Protein AF-A0A504UXM8-F1 (afdb_monomer)

Foldseek 3Di:
DVVVVVLVVVLCVLQVVCVVVVQHLCVLCPDCLQVLLLLLLLLLLLLADPVLNVLLVVLLVVLLVCLVVCVVVVLVVLVVPVPSVVVLCLLSLQLLLLSLVLLLDDRVCNSVSSNVRSSSSSSSSNSSSVNSRPPVCDPSNSVSNVSVSVVSSCVRSVVSNVDPDVVSSVVSNVSSVVSNVVSCVSVVVVVVPDDPPPPPDPDPPVVVVVVVVCVVDVDPPDDPDPDD

Radius of gyration: 24.27 Å; Cα contacts (8 Å, |Δi|>4): 236; chains: 1; bounding box: 66×41×76 Å

pLDDT: mean 84.4, std 13.36, range [41.91, 97.94]

Secondary structure (DSSP, 8-state):
-HHHHHHHHHHHHHHHHHHHTT--HHHHHTSHHHHHHHHHHHHHHHTS-HHHHHHHHHHHHHHHHHHHHSHHHHHHHHTTSTTHHHHHTTHHHHHHHHHHHHHHS-TTTHHHHHHHHHHHHHHHHHHHHHHT-TTSS-TTHHHHHHHHHHHHHHHHHHHHHH---HHHHHHHHHHHHHHHHHHHHHHHHHHHT--S---PPPPPPHHHHHHHHHHH-TT-PPPTT---

Organism: NCBI:txid2589807

Nearest PDB structures (foldseek):
  8uco-assembly1_A  TM=4.124E-01  e=5.554E-01  Homo sapiens
  8ttg-assembly1_A  TM=3.999E-01  e=4.801E+00  Staphylococcus aureus
  7ac6-assembly1_A  TM=3.113E-01  e=2.559E+00  Streptococcus thermophilus LMG 18311

Sequence (228 aa):
MLFLALWALAVGFILAPGLRNGSSPFTALATVELLLPLFGIAVLTGQLPGRFAAPGVFVLFIGGLAGLVFRETLYAILAPVPGAAQHLFLAGPIACAVTGVLLVLPLGWRPYMVLPFLPLAGAALAVATRLSDPTLFAPNYLASALALQASALFAIAWPVSRFPHPVLQVGSRIIGSWMLAVALLYGGAYVAGRDKSLTPPPFPPLAGIEQAIEETAPGLGPLPGQGG

Solvent-accessible surface area (backbone atoms only — not comparable to full-atom values): 12225 Å² total; per-residue (Å²): 110,69,66,59,53,53,50,52,50,55,43,48,62,51,36,49,64,27,61,73,69,71,48,50,46,62,70,51,46,69,33,69,54,49,41,51,27,46,51,44,46,12,48,50,48,14,69,38,59,75,90,44,29,60,59,39,54,50,38,21,51,52,18,20,52,46,27,59,73,44,38,65,57,52,48,61,69,35,57,83,42,90,59,40,76,63,59,55,66,41,22,21,34,50,14,15,31,51,36,9,54,53,32,53,44,57,78,91,52,29,67,72,51,38,59,77,45,36,20,56,25,23,14,24,42,40,41,29,57,62,71,50,51,88,59,82,76,48,89,52,38,64,61,28,38,52,44,49,50,53,48,51,28,49,68,46,13,52,60,43,51,72,56,90,43,75,65,57,56,54,50,42,26,54,52,10,50,51,29,35,51,51,19,50,48,55,53,48,51,54,62,71,70,54,75,89,74,77,68,73,75,76,76,77,58,66,70,60,50,54,52,50,52,53,70,74,47,83,74,79,68,82,73,94,78,87,82,131

Mean predicted aligned error: 9.7 Å

Structure (mmCIF, N/CA/C/O backbone):
data_AF-A0A504UXM8-F1
#
_entry.id   AF-A0A504UXM8-F1
#
loop_
_atom_site.group_PDB
_atom_site.id
_atom_site.type_symbol
_atom_site.label_atom_id
_atom_site.label_alt_id
_atom_site.label_comp_id
_atom_site.label_asym_id
_atom_site.label_entity_id
_atom_site.label_seq_id
_atom_site.pdbx_PDB_ins_code
_atom_site.Cartn_x
_atom_site.Cartn_y
_atom_site.Cartn_z
_atom_site.occupancy
_atom_site.B_iso_or_equiv
_atom_site.auth_seq_id
_atom_site.auth_comp_id
_atom_site.auth_asym_id
_atom_site.auth_atom_id
_atom_site.pdbx_PDB_model_num
ATOM 1 N N . MET A 1 1 ? -6.199 -17.226 18.810 1.00 74.88 1 MET A N 1
ATOM 2 C CA . MET A 1 1 ? -4.770 -17.611 18.746 1.00 74.88 1 MET A CA 1
ATOM 3 C C . MET A 1 1 ? -4.476 -18.576 17.600 1.00 74.88 1 MET A C 1
ATOM 5 O O . MET A 1 1 ? -3.554 -18.292 16.854 1.00 74.88 1 MET A O 1
ATOM 9 N N . LEU A 1 2 ? -5.284 -19.625 17.381 1.00 86.69 2 LEU A N 1
ATOM 10 C CA . LEU A 1 2 ? -5.101 -20.580 16.271 1.00 86.69 2 LEU A CA 1
ATOM 11 C C . LEU A 1 2 ? -4.942 -19.918 14.885 1.00 86.69 2 LEU A C 1
ATOM 13 O O . LEU A 1 2 ? -4.000 -20.224 14.168 1.00 86.69 2 LEU A O 1
ATOM 17 N N . PHE A 1 3 ? -5.806 -18.958 14.540 1.00 82.81 3 PHE A N 1
ATOM 18 C CA . PHE A 1 3 ? -5.729 -18.235 13.261 1.00 82.81 3 PHE A CA 1
ATOM 19 C C . PHE A 1 3 ? -4.397 -17.490 13.060 1.00 82.81 3 PHE A C 1
ATOM 21 O O . PHE A 1 3 ? -3.825 -17.544 11.979 1.00 82.81 3 PHE A O 1
ATOM 28 N N . LEU A 1 4 ? -3.874 -16.839 14.107 1.00 82.06 4 LEU A N 1
ATOM 29 C CA . LEU A 1 4 ? -2.595 -16.120 14.044 1.00 82.06 4 LEU A CA 1
ATOM 30 C C . LEU A 1 4 ? -1.423 -17.081 13.833 1.00 82.06 4 LEU A C 1
ATOM 32 O O . LEU A 1 4 ? -0.524 -16.782 13.055 1.00 82.06 4 LEU A O 1
ATOM 36 N N . ALA A 1 5 ? -1.454 -18.237 14.500 1.00 83.56 5 ALA A N 1
ATOM 37 C CA . ALA A 1 5 ? -0.438 -19.270 14.334 1.00 83.56 5 ALA A CA 1
ATOM 38 C C . ALA A 1 5 ? -0.465 -19.863 12.915 1.00 83.56 5 ALA A C 1
ATOM 40 O O . ALA A 1 5 ? 0.583 -19.987 12.288 1.00 83.56 5 ALA A O 1
ATOM 41 N N . LEU A 1 6 ? -1.656 -20.161 12.383 1.00 87.75 6 LEU A N 1
ATOM 42 C CA . LEU A 1 6 ? -1.822 -20.646 11.008 1.00 87.75 6 LEU A CA 1
ATOM 43 C C . LEU A 1 6 ? -1.368 -19.608 9.974 1.00 87.75 6 LEU A C 1
ATOM 45 O O . LEU A 1 6 ? -0.676 -19.962 9.024 1.00 87.75 6 LEU A O 1
ATOM 49 N N . TRP A 1 7 ? -1.701 -18.330 10.181 1.00 86.44 7 TRP A N 1
ATOM 50 C CA . TRP A 1 7 ? -1.237 -17.237 9.327 1.00 86.44 7 TRP A CA 1
ATOM 51 C C . TRP A 1 7 ? 0.289 -17.113 9.342 1.00 86.44 7 TRP A C 1
ATOM 53 O O 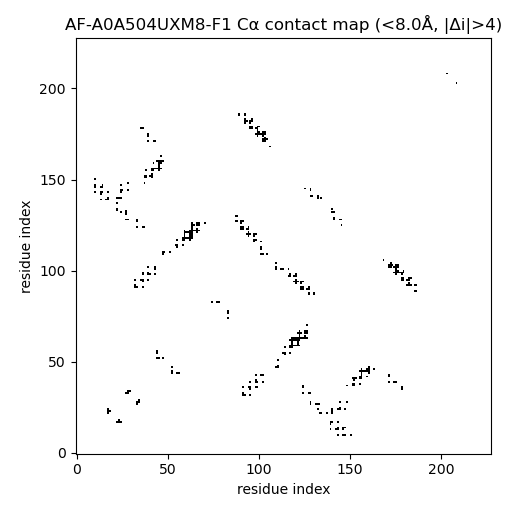. TRP A 1 7 ? 0.918 -17.098 8.287 1.00 86.44 7 TRP A O 1
ATOM 63 N N . ALA A 1 8 ? 0.897 -17.089 10.532 1.00 85.56 8 ALA A N 1
ATOM 64 C CA . ALA A 1 8 ? 2.347 -17.010 10.681 1.00 85.56 8 ALA A CA 1
ATOM 65 C C . ALA A 1 8 ? 3.062 -18.204 10.027 1.00 85.56 8 ALA A C 1
ATOM 67 O O . ALA A 1 8 ? 4.079 -18.014 9.363 1.00 85.56 8 ALA A O 1
ATOM 68 N N . LEU A 1 9 ? 2.509 -19.416 10.155 1.00 89.12 9 LEU A N 1
ATOM 69 C CA . LEU A 1 9 ? 3.030 -20.610 9.487 1.00 89.12 9 LEU A CA 1
ATOM 70 C C . LEU A 1 9 ? 2.934 -20.506 7.962 1.00 89.12 9 LEU A C 1
ATOM 72 O O . LEU A 1 9 ? 3.925 -20.760 7.280 1.00 89.12 9 LEU A O 1
ATOM 76 N N . ALA A 1 10 ? 1.780 -20.103 7.425 1.00 87.69 10 ALA A N 1
ATOM 77 C CA . ALA A 1 10 ? 1.591 -19.942 5.983 1.00 87.69 10 ALA A CA 1
ATOM 78 C C . ALA A 1 10 ? 2.561 -18.901 5.398 1.00 87.69 10 ALA A C 1
ATOM 80 O O . ALA A 1 10 ? 3.222 -19.149 4.392 1.00 87.69 10 ALA A O 1
ATOM 81 N N . VAL A 1 11 ? 2.705 -17.759 6.070 1.00 85.94 11 VAL A N 1
ATOM 82 C CA . VAL A 1 11 ? 3.622 -16.684 5.669 1.00 85.94 11 VAL A CA 1
ATOM 83 C C . VAL A 1 11 ? 5.077 -17.132 5.772 1.00 85.94 11 VAL A C 1
ATOM 85 O O . VAL A 1 11 ? 5.850 -16.908 4.843 1.00 85.94 11 VAL A O 1
ATOM 88 N N . GLY A 1 12 ? 5.448 -17.812 6.860 1.00 84.31 12 GLY A N 1
ATOM 89 C CA . GLY A 1 12 ? 6.784 -18.379 7.035 1.00 84.31 12 GLY A CA 1
ATOM 90 C C . GLY A 1 12 ? 7.133 -19.387 5.939 1.00 84.31 12 GLY A C 1
ATOM 91 O O . GLY A 1 12 ? 8.235 -19.343 5.395 1.00 84.31 12 GLY A O 1
ATOM 92 N N . PHE A 1 13 ? 6.176 -20.235 5.550 1.00 88.31 13 PHE A N 1
ATOM 93 C CA . PHE A 1 13 ? 6.339 -21.182 4.449 1.00 88.31 13 PHE A CA 1
ATOM 94 C C . PHE A 1 13 ? 6.571 -20.474 3.104 1.00 88.31 13 PHE A C 1
ATOM 96 O O . PHE A 1 13 ? 7.459 -20.871 2.354 1.00 88.31 13 PHE A O 1
ATOM 103 N N . ILE A 1 14 ? 5.837 -19.392 2.824 1.00 86.50 14 ILE A N 1
ATOM 104 C CA . ILE A 1 14 ? 5.989 -18.606 1.588 1.00 86.50 14 ILE A CA 1
ATOM 105 C C . ILE A 1 14 ? 7.311 -17.812 1.570 1.00 86.50 14 ILE A C 1
ATOM 107 O O . ILE A 1 14 ? 7.929 -17.664 0.516 1.00 86.50 14 ILE A O 1
ATOM 111 N N . LEU A 1 15 ? 7.770 -17.307 2.719 1.00 84.75 15 LEU A N 1
ATOM 112 C CA . LEU A 1 15 ? 9.014 -16.532 2.833 1.00 84.75 15 LEU A CA 1
ATOM 113 C C . LEU A 1 15 ? 10.276 -17.404 2.808 1.00 84.75 15 LEU A C 1
ATOM 115 O O . LEU A 1 15 ? 11.326 -16.940 2.360 1.00 84.75 15 LEU A O 1
ATOM 119 N N . ALA A 1 16 ? 10.196 -18.654 3.277 1.00 85.06 16 ALA A N 1
ATOM 120 C CA . ALA A 1 16 ? 11.360 -19.523 3.454 1.00 85.06 16 ALA A CA 1
ATOM 121 C C . ALA A 1 16 ? 12.226 -19.700 2.186 1.00 85.06 16 ALA A C 1
ATOM 123 O O . ALA A 1 16 ? 13.449 -19.600 2.308 1.00 85.06 16 ALA A O 1
ATOM 124 N N . PRO A 1 17 ? 11.669 -19.902 0.973 1.00 82.12 17 PRO A N 1
ATOM 125 C CA . PRO A 1 17 ? 12.472 -19.986 -0.247 1.00 82.12 17 PRO A CA 1
ATOM 126 C C . PRO A 1 17 ? 13.215 -18.682 -0.567 1.00 82.12 17 PRO A C 1
ATOM 128 O O . PRO A 1 17 ? 14.383 -18.717 -0.945 1.00 82.12 17 PRO A O 1
ATOM 131 N N . GLY A 1 18 ? 12.559 -17.530 -0.384 1.00 76.06 18 GLY A N 1
ATOM 132 C CA . GLY A 1 18 ? 13.145 -16.218 -0.677 1.00 76.06 18 GLY A CA 1
ATOM 133 C C . GLY A 1 18 ? 14.282 -15.849 0.278 1.00 76.06 18 GLY A C 1
ATOM 134 O O . GLY A 1 18 ? 15.301 -15.313 -0.149 1.00 76.06 18 GLY A O 1
ATOM 135 N N . LEU A 1 19 ? 14.146 -16.212 1.558 1.00 80.44 19 LEU A N 1
ATOM 136 C CA . LEU A 1 19 ? 15.192 -16.014 2.567 1.00 80.44 19 LEU A CA 1
ATOM 137 C C . LEU A 1 19 ? 16.431 -16.882 2.305 1.00 80.44 19 LEU A C 1
ATOM 139 O O . LEU A 1 19 ? 17.549 -16.423 2.514 1.00 80.44 19 LEU A O 1
ATOM 143 N N . ARG A 1 20 ? 16.247 -18.119 1.825 1.00 82.19 20 ARG A N 1
ATOM 144 C CA . ARG A 1 20 ? 17.357 -19.041 1.517 1.00 82.19 20 ARG A CA 1
ATOM 145 C C . ARG A 1 20 ? 18.161 -18.619 0.289 1.00 82.19 20 ARG A C 1
ATOM 147 O O . ARG A 1 20 ? 19.367 -18.825 0.264 1.00 82.19 20 ARG A O 1
ATOM 154 N N . ASN A 1 21 ? 17.502 -18.016 -0.698 1.00 76.25 21 ASN A N 1
ATOM 155 C CA . ASN A 1 21 ? 18.115 -17.652 -1.976 1.00 76.25 21 ASN A CA 1
ATOM 156 C C . ASN A 1 21 ? 18.682 -16.219 -1.997 1.00 76.25 21 ASN A C 1
ATOM 158 O O . ASN A 1 21 ? 19.101 -15.747 -3.050 1.00 76.25 21 ASN A O 1
ATOM 162 N N . GLY A 1 22 ? 18.647 -15.494 -0.871 1.00 71.94 22 GLY A N 1
ATOM 163 C CA . GLY A 1 22 ? 19.086 -14.095 -0.788 1.00 71.94 22 GLY A CA 1
ATOM 164 C C . GLY A 1 22 ? 18.146 -13.084 -1.463 1.00 71.94 22 GLY A C 1
ATOM 165 O O . GLY A 1 22 ? 18.377 -11.881 -1.379 1.00 71.94 22 GLY A O 1
ATOM 166 N N . SER A 1 23 ? 17.048 -13.539 -2.076 1.00 73.62 23 SER A N 1
ATOM 167 C CA . SER A 1 23 ? 16.017 -12.715 -2.717 1.00 73.62 23 SER A CA 1
ATOM 168 C C . SER A 1 23 ? 14.994 -12.213 -1.693 1.00 73.62 23 SER A C 1
ATOM 170 O O . SER A 1 23 ? 13.804 -12.533 -1.758 1.00 73.62 23 SER A O 1
ATOM 172 N N . SER A 1 24 ? 15.474 -11.495 -0.682 1.00 78.31 24 SER A N 1
ATOM 173 C CA . SER A 1 24 ? 14.648 -11.035 0.431 1.00 78.31 24 SER A CA 1
ATOM 174 C C . SER A 1 24 ? 13.721 -9.885 -0.003 1.00 78.31 24 SER A C 1
ATOM 176 O O . SER A 1 24 ? 14.221 -8.816 -0.361 1.00 78.31 24 SER A O 1
ATOM 178 N N . PRO A 1 25 ? 12.380 -10.032 0.075 1.00 80.75 25 PRO A N 1
ATOM 179 C CA . PRO A 1 25 ? 11.451 -8.950 -0.265 1.00 80.75 25 PRO A CA 1
ATOM 180 C C . PRO A 1 25 ? 11.475 -7.800 0.752 1.00 80.75 25 PRO A C 1
ATOM 182 O O . PRO A 1 25 ? 10.924 -6.732 0.493 1.00 80.75 25 PRO A O 1
ATOM 185 N N . PHE A 1 26 ? 12.120 -7.995 1.908 1.00 80.00 26 PHE A N 1
ATOM 186 C CA . PHE A 1 26 ? 12.193 -6.997 2.972 1.00 80.00 26 PHE A CA 1
ATOM 187 C C . PHE A 1 26 ? 12.862 -5.702 2.511 1.00 80.00 26 PHE A C 1
ATOM 189 O O . PHE A 1 26 ? 12.359 -4.628 2.821 1.00 80.00 26 PHE A O 1
ATOM 196 N N . THR A 1 27 ? 13.949 -5.786 1.740 1.00 76.94 27 THR A N 1
ATOM 197 C CA . THR A 1 27 ? 14.683 -4.598 1.279 1.00 76.94 27 THR A CA 1
ATOM 198 C C . THR A 1 27 ? 13.836 -3.746 0.341 1.00 76.94 27 THR A C 1
ATOM 200 O O . THR A 1 27 ? 13.803 -2.527 0.471 1.00 76.94 27 THR A O 1
ATOM 203 N N . ALA A 1 28 ? 13.099 -4.387 -0.567 1.00 80.00 28 ALA A N 1
ATOM 204 C CA . ALA A 1 28 ? 12.217 -3.685 -1.488 1.00 80.00 28 ALA A CA 1
ATOM 205 C C . ALA A 1 28 ? 11.010 -3.070 -0.767 1.00 80.00 28 ALA A C 1
ATOM 207 O O . ALA A 1 28 ? 10.643 -1.928 -1.030 1.00 80.00 28 ALA A O 1
ATOM 208 N N . LEU A 1 29 ? 10.418 -3.788 0.192 1.00 80.25 29 LEU A N 1
ATOM 209 C CA . LEU A 1 29 ? 9.272 -3.296 0.963 1.00 80.25 29 LEU A CA 1
ATOM 210 C C . LEU A 1 29 ? 9.627 -2.218 1.986 1.00 80.25 29 LEU A C 1
ATOM 212 O O . LEU A 1 29 ? 8.765 -1.417 2.337 1.00 80.25 29 LEU A O 1
ATOM 216 N N . ALA A 1 30 ? 10.876 -2.177 2.451 1.00 81.00 30 ALA A N 1
ATOM 217 C CA . ALA A 1 30 ? 11.370 -1.149 3.364 1.00 81.00 30 ALA A CA 1
ATOM 218 C C . ALA A 1 30 ? 11.562 0.222 2.689 1.00 81.00 30 ALA A C 1
ATOM 220 O O . ALA A 1 30 ? 11.963 1.183 3.347 1.00 81.00 30 ALA A O 1
ATOM 221 N N . THR A 1 31 ? 11.261 0.339 1.394 1.00 86.19 31 THR A N 1
ATOM 222 C CA . THR A 1 31 ? 11.209 1.629 0.707 1.00 86.19 31 THR A CA 1
ATOM 223 C C . THR A 1 31 ? 10.021 2.452 1.201 1.00 86.19 31 THR A C 1
ATOM 225 O O . THR A 1 31 ? 8.919 1.941 1.422 1.00 86.19 31 THR A O 1
ATOM 228 N N . VAL A 1 32 ? 10.230 3.762 1.358 1.00 84.12 32 VAL A N 1
ATOM 229 C CA . VAL A 1 32 ? 9.175 4.690 1.807 1.00 84.12 32 VAL A CA 1
ATOM 230 C C . VAL A 1 32 ? 7.963 4.642 0.870 1.00 84.12 32 VAL A C 1
ATOM 232 O O . VAL A 1 32 ? 6.826 4.724 1.325 1.00 84.12 32 VAL A O 1
ATOM 235 N N . GLU A 1 33 ? 8.203 4.438 -0.424 1.00 85.81 33 GLU A N 1
ATOM 236 C CA . GLU A 1 33 ? 7.193 4.382 -1.486 1.00 85.81 33 GLU A CA 1
ATOM 237 C C . GLU A 1 33 ? 6.206 3.216 -1.348 1.00 85.81 33 GLU A C 1
ATOM 239 O O . GLU A 1 33 ? 5.063 3.347 -1.780 1.00 85.81 33 GLU A O 1
ATOM 244 N N . LEU A 1 34 ? 6.616 2.099 -0.736 1.00 90.00 34 LEU A N 1
ATOM 245 C CA . LEU A 1 34 ? 5.762 0.928 -0.509 1.00 90.00 34 LEU A CA 1
ATOM 246 C C . LEU A 1 34 ? 5.263 0.847 0.932 1.00 90.00 34 LEU A C 1
ATOM 248 O O . LEU A 1 34 ? 4.094 0.530 1.164 1.00 90.00 34 LEU A O 1
ATOM 252 N N . LEU A 1 35 ? 6.118 1.174 1.903 1.00 92.94 35 LEU A N 1
ATOM 253 C CA . LEU A 1 35 ? 5.777 1.093 3.320 1.00 92.94 35 LEU A CA 1
ATOM 254 C C . LEU A 1 35 ? 4.685 2.100 3.700 1.00 92.94 35 LEU A C 1
ATOM 256 O O . LEU A 1 35 ? 3.744 1.756 4.416 1.00 92.94 35 LEU A O 1
ATOM 260 N N . LEU A 1 36 ? 4.792 3.339 3.211 1.00 94.69 36 LEU A N 1
ATOM 261 C CA . LEU A 1 36 ? 3.874 4.418 3.561 1.00 94.69 36 LEU A CA 1
ATOM 262 C C . LEU A 1 36 ? 2.428 4.169 3.079 1.00 94.69 36 LEU A C 1
ATOM 264 O O . LEU A 1 36 ? 1.519 4.250 3.914 1.00 94.69 36 LEU A O 1
ATOM 268 N N . PRO A 1 37 ? 2.160 3.825 1.799 1.00 95.56 37 PRO A N 1
ATOM 269 C CA . PRO A 1 37 ? 0.801 3.511 1.366 1.00 95.56 37 PRO A CA 1
ATOM 270 C C . PRO A 1 37 ? 0.268 2.236 2.012 1.00 95.56 37 PRO A C 1
ATOM 272 O O . PRO A 1 37 ? -0.898 2.203 2.400 1.00 95.56 37 PRO A O 1
ATOM 275 N N . LEU A 1 38 ? 1.110 1.218 2.215 1.00 96.38 38 LEU A N 1
ATOM 276 C CA . LEU A 1 38 ? 0.716 -0.008 2.907 1.00 96.38 38 LEU A CA 1
ATOM 277 C C . LEU A 1 38 ? 0.267 0.268 4.348 1.00 96.38 38 LEU A C 1
ATOM 279 O O . LEU A 1 38 ? -0.789 -0.206 4.771 1.00 96.38 38 LEU A O 1
ATOM 283 N N . PHE A 1 39 ? 1.035 1.074 5.084 1.00 97.06 39 PHE A N 1
ATOM 284 C CA . PHE A 1 39 ? 0.681 1.504 6.433 1.00 97.06 39 PHE A CA 1
ATOM 285 C C . PHE A 1 39 ? -0.638 2.285 6.435 1.00 97.06 39 PHE A C 1
ATOM 287 O O . PHE A 1 39 ? -1.532 1.990 7.231 1.00 97.06 39 PHE A O 1
ATOM 294 N N . GLY A 1 40 ? -0.800 3.231 5.505 1.00 97.12 40 GLY A N 1
ATOM 295 C CA . GLY A 1 40 ? -2.031 4.003 5.366 1.00 97.12 40 GLY A CA 1
ATOM 296 C C . GLY A 1 40 ? -3.258 3.132 5.071 1.00 97.12 40 GLY A C 1
ATOM 297 O O . GLY A 1 40 ? -4.296 3.304 5.712 1.00 97.12 40 GLY A O 1
ATOM 298 N N . ILE A 1 41 ? -3.135 2.153 4.167 1.00 97.62 41 ILE A N 1
ATOM 299 C CA . ILE A 1 41 ? -4.197 1.190 3.834 1.00 97.62 41 ILE A CA 1
ATOM 300 C C . ILE A 1 41 ? -4.547 0.345 5.058 1.00 97.62 41 ILE A C 1
ATOM 302 O O . ILE A 1 41 ? -5.727 0.111 5.329 1.00 97.62 41 ILE A O 1
ATOM 306 N N . ALA A 1 42 ? -3.548 -0.094 5.824 1.00 97.25 42 ALA A N 1
ATOM 307 C CA . ALA A 1 42 ? -3.768 -0.893 7.020 1.00 97.25 42 ALA A CA 1
ATOM 308 C C . ALA A 1 42 ? -4.509 -0.105 8.112 1.00 97.25 42 ALA A C 1
ATOM 310 O O . ALA A 1 42 ? -5.493 -0.599 8.667 1.00 97.25 42 ALA A O 1
ATOM 311 N N . VAL A 1 43 ? -4.100 1.143 8.367 1.00 96.94 43 VAL A N 1
ATOM 312 C CA . VAL A 1 43 ? -4.799 2.049 9.294 1.00 96.94 43 VAL A CA 1
ATOM 313 C C . VAL A 1 43 ? -6.224 2.316 8.814 1.00 96.94 43 VAL A C 1
ATOM 315 O O . VAL A 1 43 ? -7.164 2.194 9.599 1.00 96.94 43 VAL A O 1
ATOM 318 N N . LEU A 1 44 ? -6.400 2.630 7.526 1.00 96.88 44 LEU A N 1
ATOM 319 C CA . LEU A 1 44 ? -7.708 2.866 6.919 1.00 96.88 44 LEU A CA 1
ATOM 320 C C . LEU A 1 44 ? -8.629 1.662 7.123 1.00 96.88 44 LEU A C 1
ATOM 322 O O . LEU A 1 44 ? -9.739 1.823 7.622 1.00 96.88 44 LEU A O 1
ATOM 326 N N . THR A 1 45 ? -8.147 0.465 6.788 1.00 96.44 45 THR A N 1
ATOM 327 C CA . THR A 1 45 ? -8.898 -0.792 6.897 1.00 96.44 45 THR A CA 1
ATOM 328 C C . THR A 1 45 ? -9.258 -1.102 8.346 1.00 96.44 45 THR A C 1
ATOM 330 O O . THR A 1 45 ? -10.398 -1.465 8.628 1.00 96.44 45 THR A O 1
ATOM 333 N N . GLY A 1 46 ? -8.321 -0.904 9.278 1.00 95.62 46 GLY A N 1
ATOM 334 C CA . GLY A 1 46 ? -8.564 -1.088 10.708 1.00 95.62 46 GLY A CA 1
ATOM 335 C C . GLY A 1 46 ? -9.612 -0.123 11.272 1.00 95.62 46 GLY A C 1
ATOM 336 O O . GLY A 1 46 ? -10.294 -0.459 12.230 1.00 95.62 46 GLY A O 1
ATOM 337 N N . GLN A 1 47 ? -9.785 1.058 10.672 1.00 95.62 47 GLN A N 1
ATOM 338 C CA . GLN A 1 47 ? -10.771 2.055 11.104 1.00 95.62 47 GLN A CA 1
ATOM 339 C C . GLN A 1 47 ? -12.153 1.894 10.448 1.00 95.62 47 GLN A C 1
ATOM 341 O O . GLN A 1 47 ? -13.071 2.649 10.779 1.00 95.62 47 GLN A O 1
ATOM 346 N N . LEU A 1 48 ? -12.329 0.948 9.519 1.00 95.25 48 LEU A N 1
ATOM 347 C CA . LEU A 1 48 ? -13.620 0.721 8.872 1.00 95.25 48 LEU A CA 1
ATOM 348 C C . LEU A 1 48 ? -14.610 0.012 9.808 1.00 95.25 48 LEU A C 1
ATOM 350 O O . LEU A 1 48 ? -14.226 -0.884 10.561 1.00 95.25 48 LEU A O 1
ATOM 354 N N . PRO A 1 49 ? -15.917 0.326 9.716 1.00 93.31 49 PRO A N 1
ATOM 355 C CA . PRO A 1 49 ? -16.941 -0.485 10.362 1.00 93.31 49 PRO A CA 1
ATOM 356 C C . PRO A 1 49 ? -16.868 -1.931 9.854 1.00 93.31 49 PRO A C 1
ATOM 358 O O . PRO A 1 49 ? -16.669 -2.147 8.659 1.00 93.31 49 PRO A O 1
ATOM 361 N N . GLY A 1 50 ? -17.108 -2.920 10.721 1.00 90.94 50 GLY A N 1
ATOM 362 C CA . GLY A 1 50 ? -16.942 -4.343 10.377 1.00 90.94 50 GLY A CA 1
ATOM 363 C C . GLY A 1 50 ? -17.675 -4.785 9.100 1.00 90.94 50 GLY A C 1
ATOM 364 O O . GLY A 1 50 ? -17.121 -5.544 8.310 1.00 90.94 50 GLY A O 1
ATOM 365 N N . ARG A 1 51 ? -18.865 -4.223 8.832 1.00 93.31 51 ARG A N 1
ATOM 366 C CA . ARG A 1 51 ? -19.642 -4.475 7.600 1.00 93.31 51 ARG A CA 1
ATOM 367 C C . ARG A 1 51 ? -18.949 -4.033 6.302 1.00 93.31 51 ARG A C 1
ATOM 369 O O . ARG A 1 51 ? -19.289 -4.538 5.242 1.00 93.31 51 ARG A O 1
ATOM 376 N N . PHE A 1 52 ? -18.002 -3.098 6.379 1.00 95.00 52 PHE A N 1
ATOM 377 C CA . PHE A 1 52 ? -17.235 -2.579 5.241 1.00 95.00 52 PHE A CA 1
ATOM 378 C C . PHE A 1 52 ? -15.783 -3.060 5.228 1.00 95.00 52 PHE A C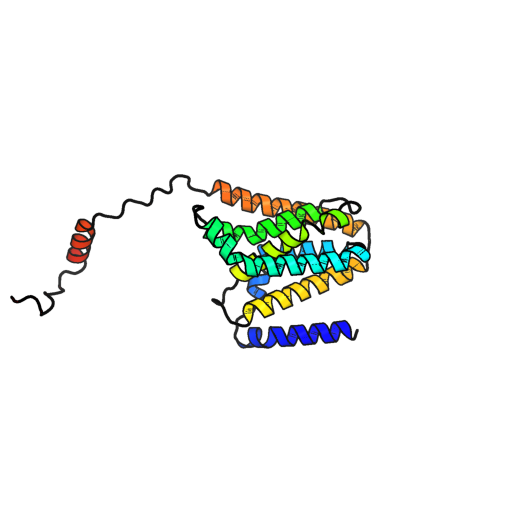 1
ATOM 380 O O . PHE A 1 52 ? -15.149 -3.006 4.180 1.00 95.00 52 PHE A O 1
ATOM 387 N N . ALA A 1 53 ? -15.260 -3.553 6.354 1.00 93.31 53 ALA A N 1
ATOM 388 C CA . ALA A 1 53 ? -13.881 -4.020 6.445 1.00 93.31 53 ALA A CA 1
ATOM 389 C C . ALA A 1 53 ? -13.612 -5.202 5.498 1.00 93.31 53 ALA A C 1
ATOM 391 O O . ALA A 1 53 ? -12.703 -5.130 4.677 1.00 93.31 53 ALA A O 1
ATOM 392 N N . ALA A 1 54 ? -14.433 -6.258 5.555 1.00 94.25 54 ALA A N 1
ATOM 393 C CA . ALA A 1 54 ? -14.252 -7.428 4.692 1.00 94.25 54 ALA A CA 1
ATOM 394 C C . ALA A 1 54 ? -14.448 -7.107 3.193 1.00 94.25 54 ALA A C 1
ATOM 396 O O . ALA A 1 54 ? -13.558 -7.448 2.413 1.00 94.25 54 ALA A O 1
ATOM 397 N N . PRO A 1 55 ? -15.516 -6.393 2.771 1.00 95.94 55 PRO A N 1
ATOM 398 C CA . PRO A 1 55 ? -15.630 -5.921 1.391 1.00 95.94 55 PRO A CA 1
ATOM 399 C C . PRO A 1 55 ? -14.457 -5.038 0.960 1.00 95.94 55 PRO A C 1
ATOM 401 O O . PRO A 1 55 ? -13.953 -5.214 -0.141 1.00 95.94 55 PRO A O 1
ATOM 404 N N . GLY A 1 56 ? -13.987 -4.132 1.825 1.00 95.56 56 GLY A N 1
ATOM 405 C CA . GLY A 1 56 ? -12.838 -3.265 1.560 1.00 95.56 56 GLY A CA 1
ATOM 406 C C . GLY A 1 56 ? -11.567 -4.063 1.265 1.00 95.56 56 GLY A C 1
ATOM 407 O O . GLY A 1 56 ? -10.937 -3.874 0.228 1.00 95.56 56 GLY A O 1
ATOM 408 N N . VAL A 1 57 ? -11.230 -5.016 2.135 1.00 95.50 57 VAL A N 1
ATOM 409 C CA . VAL A 1 57 ? -10.091 -5.922 1.921 1.00 95.50 57 VAL A CA 1
ATOM 410 C C . VAL A 1 57 ? -10.266 -6.723 0.632 1.00 95.50 57 VAL A C 1
ATOM 412 O O . VAL A 1 57 ? -9.329 -6.834 -0.152 1.00 95.50 57 VAL A O 1
ATOM 415 N N . PHE A 1 58 ? -11.465 -7.243 0.371 1.00 96.19 58 PHE A N 1
ATOM 416 C CA . PHE A 1 58 ? -11.736 -7.995 -0.849 1.00 96.19 58 PHE A CA 1
ATOM 417 C C . PHE A 1 58 ? -11.491 -7.153 -2.109 1.00 96.19 58 PHE A C 1
ATOM 419 O O . PHE A 1 58 ? -10.739 -7.573 -2.985 1.00 96.19 58 PHE A O 1
ATOM 426 N N . VAL A 1 59 ? -12.048 -5.939 -2.187 1.00 96.88 59 VAL A N 1
ATOM 427 C CA . VAL A 1 59 ? -11.870 -5.076 -3.365 1.00 96.88 59 VAL A CA 1
ATOM 428 C C . VAL A 1 59 ? -10.433 -4.558 -3.506 1.00 96.88 59 VAL A C 1
ATOM 430 O O . VAL A 1 59 ? -9.971 -4.376 -4.630 1.00 96.88 59 VAL A O 1
ATOM 433 N N . LEU A 1 60 ? -9.694 -4.395 -2.400 1.00 96.75 60 LEU A N 1
ATOM 434 C CA . LEU A 1 60 ? -8.250 -4.129 -2.420 1.00 96.75 60 LEU A CA 1
ATOM 435 C C . LEU A 1 60 ? -7.494 -5.260 -3.128 1.00 96.75 60 LEU A C 1
ATOM 437 O O . LEU A 1 60 ? -6.690 -4.992 -4.020 1.00 96.75 60 LEU A O 1
ATOM 441 N N . PHE A 1 61 ? -7.765 -6.515 -2.753 1.00 95.19 61 PHE A N 1
ATOM 442 C CA . PHE A 1 61 ? -7.139 -7.685 -3.376 1.00 95.19 61 PHE A CA 1
ATOM 443 C C . PHE A 1 61 ? -7.514 -7.815 -4.851 1.00 95.19 61 PHE A C 1
ATOM 445 O O . PHE A 1 61 ? -6.634 -8.052 -5.677 1.00 95.19 61 PHE A O 1
ATOM 452 N N . ILE A 1 62 ? -8.788 -7.612 -5.197 1.00 96.12 62 ILE A N 1
ATOM 453 C CA . ILE A 1 62 ? -9.239 -7.606 -6.595 1.00 96.12 62 ILE A CA 1
ATOM 454 C C . ILE A 1 62 ? -8.521 -6.512 -7.391 1.00 96.12 62 ILE A C 1
ATOM 456 O O . ILE A 1 62 ? -8.035 -6.785 -8.485 1.00 96.12 62 ILE A O 1
ATOM 460 N N . GLY A 1 63 ? -8.386 -5.306 -6.834 1.00 96.06 63 GLY A N 1
ATOM 461 C CA . GLY A 1 63 ? -7.623 -4.220 -7.446 1.00 96.06 63 GLY A CA 1
ATOM 462 C C . GLY A 1 63 ? -6.150 -4.571 -7.648 1.00 96.06 63 GLY A C 1
ATOM 463 O O . GLY A 1 63 ? -5.621 -4.378 -8.737 1.00 96.06 63 GLY A O 1
ATOM 464 N N . GLY A 1 64 ? -5.500 -5.160 -6.641 1.00 95.44 64 GLY A N 1
ATOM 465 C CA . GLY A 1 64 ? -4.115 -5.629 -6.746 1.00 95.44 64 GLY A CA 1
ATOM 466 C C . GLY A 1 64 ? -3.924 -6.692 -7.829 1.00 95.44 64 GLY A C 1
ATOM 467 O O . GLY A 1 64 ? -3.027 -6.569 -8.663 1.00 95.44 64 GLY A O 1
ATOM 468 N N . LEU A 1 65 ? -4.803 -7.699 -7.875 1.00 95.00 65 LEU A N 1
ATOM 469 C CA . LEU A 1 65 ? -4.798 -8.722 -8.925 1.00 95.00 65 LEU A CA 1
ATOM 470 C C . LEU A 1 65 ? -5.021 -8.108 -10.308 1.00 95.00 65 LEU A C 1
ATOM 472 O O . LEU A 1 65 ? -4.265 -8.403 -11.231 1.00 95.00 65 LEU A O 1
ATOM 476 N N . ALA A 1 66 ? -6.007 -7.219 -10.447 1.00 94.69 66 ALA A N 1
ATOM 477 C CA . ALA A 1 66 ? -6.264 -6.509 -11.693 1.00 94.69 66 ALA A CA 1
ATOM 478 C C . ALA A 1 66 ? -5.043 -5.684 -12.130 1.00 94.69 66 ALA A C 1
ATOM 480 O O . ALA A 1 66 ? -4.645 -5.756 -13.289 1.00 94.69 66 ALA A O 1
ATOM 481 N N . GLY A 1 67 ? -4.391 -4.973 -11.207 1.00 92.38 67 GLY A N 1
ATOM 482 C CA . GLY A 1 67 ? -3.164 -4.225 -11.482 1.00 92.38 67 GLY A CA 1
ATOM 483 C C . GLY A 1 67 ? -2.038 -5.109 -12.022 1.00 92.38 67 GLY A C 1
ATOM 484 O O . GLY A 1 67 ? -1.353 -4.713 -12.960 1.00 92.38 67 GLY A O 1
ATOM 485 N N . LEU A 1 68 ? -1.879 -6.327 -11.493 1.00 91.62 68 LEU A N 1
ATOM 486 C CA . LEU A 1 68 ? -0.885 -7.286 -11.987 1.00 91.62 68 LEU A CA 1
ATOM 487 C C . LEU A 1 68 ? -1.251 -7.871 -13.356 1.00 91.62 68 LEU A C 1
ATOM 489 O O . LEU A 1 68 ? -0.372 -7.986 -14.209 1.00 91.62 68 LEU A O 1
ATOM 493 N N . VAL A 1 69 ? -2.521 -8.232 -13.565 1.00 93.44 69 VAL A N 1
ATOM 494 C CA . VAL A 1 69 ? -3.016 -8.837 -14.815 1.00 93.44 69 VAL A CA 1
ATOM 495 C C . VAL A 1 69 ? -2.980 -7.834 -15.967 1.00 93.44 69 VAL A C 1
ATOM 497 O O . VAL A 1 69 ? -2.489 -8.148 -17.048 1.00 93.44 69 VAL A O 1
ATOM 500 N N . PHE A 1 70 ? -3.456 -6.611 -15.738 1.00 90.75 70 PHE A N 1
ATOM 501 C CA . PHE A 1 70 ? -3.561 -5.581 -16.771 1.00 90.75 70 PHE A CA 1
ATOM 502 C C . PHE A 1 70 ? -2.308 -4.707 -16.893 1.00 90.75 70 PHE A C 1
ATOM 504 O O . PHE A 1 70 ? -2.319 -3.758 -17.680 1.00 90.75 70 PHE A O 1
ATOM 511 N N . ARG A 1 71 ? -1.210 -5.008 -16.177 1.00 87.31 71 ARG A N 1
ATOM 512 C CA . ARG A 1 71 ? -0.006 -4.160 -16.222 1.00 87.31 71 ARG A CA 1
ATOM 513 C C . ARG A 1 71 ? 0.540 -4.006 -17.634 1.00 87.31 71 ARG A C 1
ATOM 515 O O . ARG A 1 71 ? 0.894 -2.903 -18.008 1.00 87.31 71 ARG A O 1
ATOM 522 N N . GLU A 1 72 ? 0.559 -5.078 -18.428 1.00 85.62 72 GLU A N 1
ATOM 523 C CA . GLU A 1 72 ? 1.118 -5.026 -19.785 1.00 85.62 72 GLU A CA 1
ATOM 524 C C . GLU A 1 72 ? 0.256 -4.142 -20.691 1.00 85.62 72 GLU A C 1
ATOM 526 O O . GLU A 1 72 ? 0.767 -3.412 -21.534 1.00 85.62 72 GLU A O 1
ATOM 531 N N . THR A 1 73 ? -1.061 -4.132 -20.458 1.00 85.94 73 THR A N 1
ATOM 532 C CA . THR A 1 73 ? -1.980 -3.221 -21.153 1.00 85.94 73 THR A CA 1
ATOM 533 C C . THR A 1 73 ? -1.717 -1.775 -20.734 1.00 85.94 73 THR A C 1
ATOM 535 O O . THR A 1 73 ? -1.636 -0.894 -21.586 1.00 85.94 73 THR A O 1
ATOM 538 N N . LEU A 1 74 ? -1.523 -1.522 -19.435 1.00 77.81 74 LEU A N 1
ATOM 539 C CA . LEU A 1 74 ? -1.149 -0.198 -18.930 1.00 77.81 74 LEU A CA 1
ATOM 540 C C . LEU A 1 74 ? 0.198 0.261 -19.497 1.00 77.81 74 LEU A C 1
ATOM 542 O O . LEU A 1 74 ? 0.326 1.414 -19.898 1.00 77.81 74 LEU A O 1
ATOM 546 N N . TYR A 1 75 ? 1.182 -0.634 -19.583 1.00 80.88 75 TYR A N 1
ATOM 547 C CA . TYR A 1 75 ? 2.492 -0.346 -20.161 1.00 80.88 75 TYR A CA 1
ATOM 548 C C . TYR A 1 75 ? 2.382 -0.036 -21.650 1.00 80.88 75 TYR A C 1
ATOM 550 O O . TYR A 1 75 ? 2.977 0.935 -22.099 1.00 80.88 75 TYR A O 1
ATOM 558 N N . ALA A 1 76 ? 1.569 -0.784 -22.398 1.00 83.50 76 ALA A N 1
ATOM 559 C CA . ALA A 1 76 ? 1.318 -0.514 -23.809 1.00 83.50 76 ALA A CA 1
ATOM 560 C C . ALA A 1 76 ? 0.629 0.843 -24.031 1.00 83.50 76 ALA A C 1
ATOM 562 O O . ALA A 1 76 ? 1.013 1.583 -24.933 1.00 83.50 76 ALA A O 1
ATOM 563 N N . ILE A 1 77 ? -0.340 1.206 -23.184 1.00 81.12 77 ILE A N 1
ATOM 564 C CA . ILE A 1 77 ? -1.012 2.515 -23.238 1.00 81.12 77 ILE A CA 1
ATOM 565 C C . ILE A 1 77 ? -0.042 3.651 -22.884 1.00 81.12 77 ILE A C 1
ATOM 567 O O . ILE A 1 77 ? -0.131 4.737 -23.453 1.00 81.12 77 ILE A O 1
ATOM 571 N N . LEU A 1 78 ? 0.887 3.412 -21.955 1.00 73.44 78 LEU A N 1
ATOM 572 C CA . LEU A 1 78 ? 1.879 4.395 -21.518 1.00 73.44 78 LEU A CA 1
ATOM 573 C C . LEU A 1 78 ? 3.121 4.452 -22.416 1.00 73.44 78 LEU A C 1
ATOM 575 O O . LEU A 1 78 ? 3.847 5.439 -22.352 1.00 73.44 78 LEU A O 1
ATOM 579 N N . ALA A 1 79 ? 3.365 3.452 -23.264 1.00 77.25 79 ALA A N 1
ATOM 580 C CA . ALA A 1 79 ? 4.536 3.376 -24.140 1.00 77.25 79 ALA A CA 1
ATOM 581 C C . ALA A 1 79 ? 4.733 4.601 -25.059 1.00 77.25 79 ALA A C 1
ATOM 583 O O . ALA A 1 79 ? 5.879 5.024 -25.220 1.00 77.25 79 ALA A O 1
ATOM 584 N N . PRO A 1 80 ? 3.678 5.231 -25.621 1.00 75.12 80 PRO A N 1
ATOM 585 C CA . PRO A 1 80 ? 3.821 6.448 -26.421 1.00 75.12 80 PRO A CA 1
ATOM 586 C C . PRO A 1 80 ? 4.194 7.682 -25.591 1.00 75.12 80 PRO A C 1
ATOM 588 O O . PRO A 1 80 ? 4.552 8.715 -26.154 1.00 75.12 80 PRO A O 1
ATOM 591 N N . VAL A 1 81 ? 4.073 7.616 -24.261 1.00 68.25 81 VAL A N 1
ATOM 592 C CA . VAL A 1 81 ? 4.370 8.738 -23.374 1.00 68.25 81 VAL A CA 1
ATOM 593 C C . VAL A 1 81 ? 5.886 8.798 -23.153 1.00 68.25 81 VAL A C 1
ATOM 595 O O . VAL A 1 81 ? 6.453 7.878 -22.559 1.00 68.25 81 VAL A O 1
ATOM 598 N N . PRO A 1 82 ? 6.567 9.893 -23.551 1.00 59.97 82 PRO A N 1
ATOM 599 C CA . PRO A 1 82 ? 7.997 10.045 -23.311 1.00 59.97 82 PRO A CA 1
ATOM 600 C C . PRO A 1 82 ? 8.302 9.894 -21.819 1.00 59.97 82 PRO A C 1
ATOM 602 O O . PRO A 1 82 ? 7.645 10.531 -20.979 1.00 59.97 82 PRO A O 1
ATOM 605 N N . GLY A 1 83 ? 9.266 9.028 -21.501 1.00 63.91 83 GLY A N 1
ATOM 606 C CA . GLY A 1 83 ? 9.607 8.665 -20.127 1.00 63.91 83 GLY A CA 1
ATOM 607 C C . GLY A 1 83 ? 8.701 7.597 -19.502 1.00 63.91 83 GLY A C 1
ATOM 608 O O . GLY A 1 83 ? 8.635 7.540 -18.282 1.00 63.91 83 GLY A O 1
ATOM 609 N N . ALA A 1 84 ? 7.996 6.761 -20.283 1.00 59.31 84 ALA A N 1
ATOM 610 C CA . ALA A 1 84 ? 7.103 5.681 -19.812 1.00 59.31 84 ALA A CA 1
ATOM 611 C C . ALA A 1 84 ? 7.647 4.909 -18.593 1.00 59.31 84 ALA A C 1
ATOM 613 O O . ALA A 1 84 ? 6.954 4.771 -17.588 1.00 59.31 84 ALA A O 1
ATOM 614 N N . ALA A 1 85 ? 8.916 4.491 -18.642 1.00 61.81 85 ALA A N 1
ATOM 615 C CA . ALA A 1 85 ? 9.580 3.798 -17.538 1.00 61.81 85 ALA A CA 1
ATOM 616 C C . ALA A 1 85 ? 9.721 4.661 -16.267 1.00 61.81 85 ALA A C 1
ATOM 618 O O . ALA A 1 85 ? 9.593 4.147 -15.161 1.00 61.81 85 ALA A O 1
ATOM 619 N N . GLN A 1 86 ? 9.927 5.973 -16.404 1.00 65.19 86 GLN A N 1
ATOM 620 C CA . GLN A 1 86 ? 9.963 6.903 -15.273 1.00 65.19 86 GLN A CA 1
ATOM 621 C C . GLN A 1 86 ? 8.564 7.123 -14.670 1.00 65.19 86 GLN A C 1
ATOM 623 O O . GLN A 1 86 ? 8.434 7.234 -13.454 1.00 65.19 86 GLN A O 1
ATOM 628 N N . HIS A 1 87 ? 7.500 7.097 -15.486 1.00 64.56 87 HIS A N 1
ATOM 629 C CA . HIS A 1 87 ? 6.115 7.168 -14.988 1.00 64.56 87 HIS A CA 1
ATOM 630 C C . HIS A 1 87 ? 5.731 5.954 -14.136 1.00 64.56 87 HIS A C 1
ATOM 632 O O . HIS A 1 87 ? 4.847 6.053 -13.292 1.00 64.56 87 HIS A O 1
ATOM 638 N N . LEU A 1 88 ? 6.398 4.812 -14.310 1.00 69.25 88 LEU A N 1
ATOM 639 C CA . LEU A 1 88 ? 6.144 3.618 -13.504 1.00 69.25 88 LEU A CA 1
ATOM 640 C C . LEU A 1 88 ? 6.609 3.770 -12.046 1.00 69.25 88 LEU A C 1
ATOM 642 O O . LEU A 1 88 ? 5.998 3.178 -11.156 1.00 69.25 88 LEU A O 1
ATOM 646 N N . PHE A 1 89 ? 7.571 4.658 -11.772 1.00 75.06 89 PHE A N 1
ATOM 647 C CA . PHE A 1 89 ? 7.939 5.043 -10.403 1.00 75.06 89 PHE A CA 1
ATOM 648 C C . PHE A 1 89 ? 6.840 5.847 -9.687 1.00 75.06 89 PHE A C 1
ATOM 650 O O . PHE A 1 89 ? 6.836 5.917 -8.462 1.00 75.06 89 PHE A O 1
ATOM 657 N N . LEU A 1 90 ? 5.850 6.397 -10.407 1.00 85.81 90 LEU A N 1
ATOM 658 C CA . LEU A 1 90 ? 4.705 7.073 -9.783 1.00 85.81 90 LEU A CA 1
ATOM 659 C C . LEU A 1 90 ? 3.699 6.098 -9.162 1.00 85.81 90 LEU A C 1
ATOM 661 O O . LEU A 1 90 ? 2.810 6.549 -8.446 1.00 85.81 90 LEU A O 1
ATOM 665 N N . ALA A 1 91 ? 3.821 4.783 -9.372 1.00 90.69 91 ALA A N 1
ATOM 666 C CA . ALA A 1 91 ? 2.889 3.809 -8.803 1.00 90.69 91 ALA A CA 1
ATOM 667 C C . ALA A 1 91 ? 2.819 3.889 -7.261 1.00 90.69 91 ALA A C 1
ATOM 669 O O . ALA A 1 91 ? 1.723 3.921 -6.698 1.00 90.69 91 ALA A O 1
ATOM 670 N N . GLY A 1 92 ? 3.965 4.019 -6.579 1.00 91.06 92 GLY A N 1
ATOM 671 C CA . GLY A 1 92 ? 4.025 4.248 -5.127 1.00 91.06 92 GLY A CA 1
ATOM 672 C C . GLY A 1 92 ? 3.344 5.563 -4.706 1.00 91.06 92 GLY A C 1
ATOM 673 O O . GLY A 1 92 ? 2.388 5.534 -3.926 1.00 91.06 92 GLY A O 1
ATOM 674 N N . PRO A 1 93 ? 3.746 6.722 -5.264 1.00 92.94 93 PRO A N 1
ATOM 675 C CA . PRO A 1 93 ? 3.071 8.006 -5.064 1.00 92.94 93 PRO A CA 1
ATOM 676 C C . PRO A 1 93 ? 1.561 8.001 -5.353 1.00 92.94 93 PRO A C 1
ATOM 678 O O . PRO A 1 93 ? 0.804 8.605 -4.598 1.00 92.94 93 PRO A O 1
ATOM 681 N N . ILE A 1 94 ? 1.088 7.296 -6.385 1.00 94.06 94 ILE A N 1
ATOM 682 C CA . ILE A 1 94 ? -0.346 7.154 -6.689 1.00 94.06 94 ILE A CA 1
ATOM 683 C C . ILE A 1 94 ? -1.050 6.375 -5.575 1.00 94.06 94 ILE A C 1
ATOM 685 O O . ILE A 1 94 ? -2.092 6.818 -5.087 1.00 94.06 94 ILE A O 1
ATOM 689 N N . ALA A 1 95 ? -0.474 5.259 -5.116 1.00 95.56 95 ALA A N 1
ATOM 690 C CA . ALA A 1 95 ? -1.011 4.517 -3.977 1.00 95.56 95 ALA A CA 1
ATOM 691 C C . ALA A 1 95 ? -1.069 5.398 -2.713 1.00 95.56 95 ALA A C 1
ATOM 693 O O . ALA A 1 95 ? -2.074 5.381 -1.993 1.00 95.56 95 ALA A O 1
ATOM 694 N N . CYS A 1 96 ? -0.041 6.224 -2.481 1.00 96.00 96 CYS A N 1
ATOM 695 C CA . CYS A 1 96 ? -0.016 7.226 -1.413 1.00 96.00 96 CYS A CA 1
ATOM 696 C C . CYS A 1 96 ? -1.115 8.276 -1.569 1.00 96.00 96 CYS A C 1
ATOM 698 O O . CYS A 1 96 ? -1.810 8.557 -0.597 1.00 96.00 96 CYS A O 1
ATOM 700 N N . ALA A 1 97 ? -1.304 8.833 -2.767 1.00 97.00 97 ALA A N 1
ATOM 701 C CA . ALA A 1 97 ? -2.316 9.848 -3.028 1.00 97.00 97 ALA A CA 1
ATOM 702 C C . ALA A 1 97 ? -3.719 9.310 -2.738 1.00 97.00 97 ALA A C 1
ATOM 704 O O . ALA A 1 97 ? -4.456 9.893 -1.945 1.00 97.00 97 ALA A O 1
ATOM 705 N N . VAL A 1 98 ? -4.068 8.163 -3.326 1.00 97.38 98 VAL A N 1
ATOM 706 C CA . VAL A 1 98 ? -5.393 7.548 -3.173 1.00 97.38 98 VAL A CA 1
ATOM 707 C C . VAL A 1 98 ? -5.667 7.208 -1.710 1.00 97.38 98 VAL A C 1
ATOM 709 O O . VAL A 1 98 ? -6.715 7.560 -1.166 1.00 97.38 98 VAL A O 1
ATOM 712 N N . THR A 1 99 ? -4.701 6.582 -1.040 1.00 97.50 99 THR A N 1
ATOM 713 C CA . THR A 1 99 ? -4.827 6.229 0.379 1.00 97.50 99 THR A CA 1
ATOM 714 C C . THR A 1 99 ? -4.890 7.474 1.266 1.00 97.50 99 THR A C 1
ATOM 716 O O . THR A 1 99 ? -5.697 7.533 2.192 1.00 97.50 99 THR A O 1
ATOM 719 N N . GLY A 1 100 ? -4.090 8.497 0.961 1.00 97.44 100 GLY A N 1
ATOM 720 C CA . GLY A 1 100 ? -4.074 9.778 1.660 1.00 97.44 100 GLY A CA 1
ATOM 721 C C . GLY A 1 100 ? -5.410 10.510 1.562 1.00 97.44 100 GLY A C 1
ATOM 722 O O . GLY A 1 100 ? -5.942 10.931 2.589 1.00 97.44 100 GLY A O 1
ATOM 723 N N . VAL A 1 101 ? -6.016 10.572 0.366 1.00 97.94 101 VAL A N 1
ATOM 724 C CA . VAL A 1 101 ? -7.377 11.108 0.171 1.00 97.94 101 VAL A CA 1
ATOM 725 C C . VAL A 1 101 ? -8.365 10.366 1.071 1.00 97.94 101 VAL A C 1
ATOM 727 O O . VAL A 1 101 ? -9.109 10.996 1.825 1.00 97.94 101 VAL A O 1
ATOM 730 N N . LEU A 1 102 ? -8.342 9.029 1.050 1.00 97.69 102 LEU A N 1
ATOM 731 C CA . LEU A 1 102 ? -9.247 8.209 1.859 1.00 97.69 102 LEU A CA 1
ATOM 732 C C . LEU A 1 102 ? -9.058 8.417 3.369 1.00 97.69 102 LEU A C 1
ATOM 734 O O . LEU A 1 102 ? -10.034 8.406 4.120 1.00 97.69 102 LEU A O 1
ATOM 738 N N . LEU A 1 103 ? -7.825 8.639 3.823 1.00 97.38 103 LEU A N 1
ATOM 739 C CA . LEU A 1 103 ? -7.514 8.907 5.225 1.00 97.38 103 LEU A CA 1
ATOM 740 C C . LEU A 1 103 ? -7.874 10.330 5.666 1.00 97.38 103 LEU A C 1
ATOM 742 O O . LEU A 1 103 ? -8.267 10.524 6.816 1.00 97.38 103 LEU A O 1
ATOM 746 N N . VAL A 1 104 ? -7.793 11.333 4.794 1.00 97.50 104 VAL A N 1
ATOM 747 C CA . VAL A 1 104 ? -8.192 12.709 5.143 1.00 97.50 104 VAL A CA 1
ATOM 748 C C . VAL A 1 104 ? -9.713 12.833 5.288 1.00 97.50 104 VAL A C 1
ATOM 750 O O . VAL A 1 104 ? -10.190 13.635 6.096 1.00 97.50 104 VAL A O 1
ATOM 753 N N . LEU A 1 105 ? -10.484 11.998 4.582 1.00 96.31 105 LEU A N 1
ATOM 754 C CA . LEU A 1 105 ? -11.943 12.011 4.657 1.00 96.31 105 LEU A CA 1
ATOM 755 C C . LEU A 1 105 ? -12.474 11.808 6.091 1.00 96.31 105 LEU A C 1
ATOM 757 O O . LEU A 1 105 ? -11.906 11.048 6.890 1.00 96.31 105 LEU A O 1
ATOM 761 N N . PRO A 1 106 ? -13.616 12.432 6.430 1.00 93.62 106 PRO A N 1
ATOM 762 C CA . PRO A 1 106 ? -14.308 12.168 7.683 1.00 93.62 106 PRO A CA 1
ATOM 763 C C . PRO A 1 106 ? -14.828 10.726 7.738 1.00 93.62 106 PRO A C 1
ATOM 765 O O . PRO A 1 106 ? -15.251 10.161 6.731 1.00 93.62 106 PRO A O 1
ATOM 768 N N . LEU A 1 107 ? -14.848 10.132 8.937 1.00 89.12 107 LEU A N 1
ATOM 769 C CA . LEU A 1 107 ? -15.167 8.710 9.147 1.00 89.12 107 LEU A CA 1
ATOM 770 C C . LEU A 1 107 ? -16.521 8.277 8.586 1.00 89.12 107 LEU A C 1
ATOM 772 O O . LEU A 1 107 ? -16.637 7.152 8.113 1.00 89.12 107 LEU A O 1
ATOM 776 N N . GLY A 1 108 ? -17.519 9.163 8.599 1.00 92.19 108 GLY A N 1
ATOM 777 C CA . GLY A 1 108 ? -18.831 8.876 8.017 1.00 92.19 108 GLY A CA 1
ATOM 778 C C . GLY A 1 108 ? -18.784 8.637 6.504 1.00 92.19 108 GLY A C 1
ATOM 779 O O . GLY A 1 108 ? -19.574 7.853 5.995 1.00 92.19 108 GLY A O 1
ATOM 780 N N . TRP A 1 109 ? -17.835 9.258 5.797 1.00 95.44 109 TRP A N 1
ATOM 781 C CA . TRP A 1 109 ? -17.701 9.176 4.338 1.00 95.44 109 TRP A CA 1
ATOM 782 C C . TRP A 1 109 ? -16.750 8.076 3.875 1.00 95.44 109 TRP A C 1
ATOM 784 O O . TRP A 1 109 ? -16.946 7.502 2.803 1.00 95.44 109 TRP A O 1
ATOM 794 N N . ARG A 1 110 ? -15.744 7.745 4.692 1.00 94.75 110 ARG A N 1
ATOM 795 C CA . ARG A 1 110 ? -14.749 6.711 4.380 1.00 94.75 110 ARG A CA 1
ATOM 796 C C . ARG A 1 110 ? -15.350 5.397 3.869 1.00 94.75 110 ARG A C 1
ATOM 798 O O . ARG A 1 110 ? -14.942 4.993 2.789 1.00 94.75 110 ARG A O 1
ATOM 805 N N . PRO A 1 111 ? -16.313 4.733 4.540 1.00 94.06 111 PRO A N 1
ATOM 806 C CA . PRO A 1 111 ? -16.791 3.426 4.083 1.00 94.06 111 PRO A CA 1
ATOM 807 C C . PRO A 1 111 ? -17.399 3.443 2.675 1.00 94.06 111 PRO A C 1
ATOM 809 O O . PRO A 1 111 ? -17.274 2.459 1.953 1.00 94.06 111 PRO A O 1
ATOM 812 N N . TYR A 1 112 ? -18.006 4.559 2.266 1.00 95.56 112 TYR A N 1
ATOM 813 C CA . TYR A 1 112 ? -18.593 4.708 0.933 1.00 95.56 112 TYR A CA 1
ATOM 814 C C . TYR A 1 112 ? -17.539 4.981 -0.140 1.00 95.56 112 TYR A C 1
ATOM 816 O O . TYR A 1 112 ? -17.679 4.526 -1.270 1.00 95.56 112 TYR A O 1
ATOM 824 N N . MET A 1 113 ? -16.469 5.691 0.220 1.00 96.81 113 MET A N 1
ATOM 825 C CA . MET A 1 113 ? -15.376 6.022 -0.697 1.00 96.81 113 MET A CA 1
ATOM 826 C C . MET A 1 113 ? -14.327 4.909 -0.785 1.00 96.81 113 MET A C 1
ATOM 828 O O . MET A 1 113 ? -13.672 4.759 -1.809 1.00 96.81 113 MET A O 1
ATOM 832 N N . VAL A 1 114 ? -14.183 4.071 0.242 1.00 95.06 114 VAL A N 1
ATOM 833 C CA . VAL A 1 114 ? -13.243 2.945 0.198 1.00 95.06 114 VAL A CA 1
ATOM 834 C C . VAL A 1 114 ? -13.564 1.999 -0.958 1.00 95.06 114 VAL A C 1
ATOM 836 O O . VAL A 1 114 ? -12.652 1.599 -1.670 1.00 95.06 114 VAL A O 1
ATOM 839 N N . LEU A 1 115 ? -14.834 1.667 -1.190 1.00 94.38 115 LEU A N 1
ATOM 840 C CA . LEU A 1 115 ? -15.201 0.680 -2.207 1.00 94.38 115 LEU A CA 1
ATOM 841 C C . LEU A 1 115 ? -14.734 1.040 -3.635 1.00 94.38 115 LEU A C 1
ATOM 843 O O . LEU A 1 115 ? -14.125 0.182 -4.272 1.00 94.38 115 LEU A O 1
ATOM 847 N N . PRO A 1 116 ? -14.956 2.270 -4.143 1.00 95.44 116 PRO A N 1
ATOM 848 C CA . PRO A 1 116 ? -14.483 2.652 -5.474 1.00 95.44 116 PRO A CA 1
ATOM 849 C C . PRO A 1 116 ? -12.978 2.953 -5.547 1.00 95.44 116 PRO A C 1
ATOM 851 O O . PRO A 1 116 ? -12.366 2.707 -6.584 1.00 95.44 116 PRO A O 1
ATOM 854 N N . PHE A 1 117 ? -12.359 3.478 -4.484 1.00 96.75 117 PHE A N 1
ATOM 855 C CA . PHE A 1 117 ? -10.975 3.972 -4.551 1.00 96.75 117 PHE A CA 1
ATOM 856 C C . PHE A 1 117 ? -9.922 2.964 -4.077 1.00 96.75 117 PHE A C 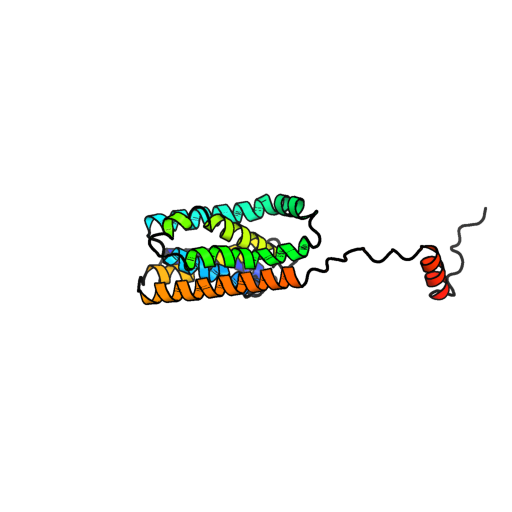1
ATOM 858 O O . PHE A 1 117 ? -8.792 2.976 -4.563 1.00 96.75 117 PHE A O 1
ATOM 865 N N . LEU A 1 118 ? -10.257 2.070 -3.148 1.00 96.00 118 LEU A N 1
ATOM 866 C CA . LEU A 1 118 ? -9.302 1.095 -2.623 1.00 96.00 118 LEU A CA 1
ATOM 867 C C . LEU A 1 118 ? -8.791 0.092 -3.681 1.00 96.00 118 LEU A C 1
ATOM 869 O O . LEU A 1 118 ? -7.612 -0.258 -3.605 1.00 96.00 118 LEU A O 1
ATOM 873 N N . PRO A 1 119 ? -9.570 -0.304 -4.713 1.00 97.00 119 PRO A N 1
ATOM 874 C CA . PRO A 1 119 ? -9.035 -1.064 -5.841 1.00 97.00 119 PRO A CA 1
ATOM 875 C C . PRO A 1 119 ? -7.892 -0.351 -6.563 1.00 97.00 119 PRO A C 1
ATOM 877 O O . PRO A 1 119 ? -6.910 -0.990 -6.929 1.00 97.00 119 PRO A O 1
ATOM 880 N N . LEU A 1 120 ? -7.985 0.973 -6.733 1.00 95.81 120 LEU A N 1
ATOM 881 C CA . LEU A 1 120 ? -6.945 1.765 -7.388 1.00 95.81 120 LEU A CA 1
ATOM 882 C C . LEU A 1 120 ? -5.662 1.794 -6.549 1.00 95.81 120 LEU A C 1
ATOM 884 O O . LEU A 1 120 ? -4.574 1.611 -7.090 1.00 95.81 120 LEU A O 1
ATOM 888 N N . ALA A 1 121 ? -5.788 1.956 -5.227 1.00 96.31 121 ALA A N 1
ATOM 889 C CA . ALA A 1 121 ? -4.649 1.863 -4.315 1.00 96.31 121 ALA A CA 1
ATOM 890 C C . ALA A 1 121 ? -4.006 0.465 -4.348 1.00 96.31 121 ALA A C 1
ATOM 892 O O . ALA A 1 121 ? -2.784 0.359 -4.415 1.00 96.31 121 ALA A O 1
ATOM 893 N N . GLY A 1 122 ? -4.820 -0.597 -4.362 1.00 96.25 122 GLY A N 1
ATOM 894 C CA . GLY A 1 122 ? -4.348 -1.979 -4.482 1.00 96.25 122 GLY A CA 1
ATOM 895 C C . GLY A 1 122 ? -3.620 -2.242 -5.798 1.00 96.25 122 GLY A C 1
ATOM 896 O O . GLY A 1 122 ? -2.527 -2.805 -5.787 1.00 96.25 122 GLY A O 1
ATOM 897 N N . ALA A 1 123 ? -4.182 -1.785 -6.920 1.00 95.00 123 ALA A N 1
ATOM 898 C CA . ALA A 1 123 ? -3.574 -1.911 -8.242 1.00 95.00 123 ALA A CA 1
ATOM 899 C C . ALA A 1 123 ? -2.218 -1.198 -8.304 1.00 95.00 123 ALA A C 1
ATOM 901 O O . ALA A 1 123 ? -1.219 -1.799 -8.698 1.00 95.00 123 ALA A O 1
ATOM 902 N N . ALA A 1 124 ? -2.172 0.061 -7.859 1.00 94.00 124 ALA A N 1
ATOM 903 C CA . ALA A 1 124 ? -0.954 0.863 -7.835 1.00 94.00 124 ALA A CA 1
ATOM 904 C C . ALA A 1 124 ? 0.122 0.240 -6.930 1.00 94.00 124 ALA A C 1
ATOM 906 O O . ALA A 1 124 ? 1.273 0.116 -7.345 1.00 94.00 124 ALA A O 1
ATOM 907 N N . LEU A 1 125 ? -0.258 -0.238 -5.739 1.00 94.50 125 LEU A N 1
ATOM 908 C CA . LEU A 1 125 ? 0.659 -0.910 -4.819 1.00 94.50 125 LEU A CA 1
ATOM 909 C C . LEU A 1 125 ? 1.209 -2.214 -5.414 1.00 94.50 125 LEU A C 1
ATOM 911 O O . LEU A 1 125 ? 2.407 -2.474 -5.317 1.00 94.50 125 LEU A O 1
ATOM 915 N N . ALA A 1 126 ? 0.371 -3.025 -6.061 1.00 93.50 126 ALA A N 1
ATOM 916 C CA . ALA A 1 126 ? 0.803 -4.285 -6.663 1.00 93.50 126 ALA A CA 1
ATOM 917 C C . ALA A 1 126 ? 1.763 -4.063 -7.845 1.00 93.50 126 ALA A C 1
ATOM 919 O O . ALA A 1 126 ? 2.774 -4.759 -7.962 1.00 93.50 126 ALA A O 1
ATOM 920 N N . VAL A 1 127 ? 1.491 -3.054 -8.678 1.00 91.19 127 VAL A N 1
ATOM 921 C CA . VAL A 1 127 ? 2.398 -2.635 -9.757 1.00 91.19 127 VAL A CA 1
ATOM 922 C C . VAL A 1 127 ? 3.721 -2.130 -9.180 1.00 91.19 127 VAL A C 1
ATOM 924 O O . VAL A 1 127 ? 4.771 -2.605 -9.605 1.00 91.19 127 VAL A O 1
ATOM 927 N N . ALA A 1 128 ? 3.687 -1.259 -8.166 1.00 90.75 128 ALA A N 1
ATOM 928 C CA . ALA A 1 128 ? 4.890 -0.774 -7.488 1.00 90.75 128 ALA A CA 1
ATOM 929 C C . ALA A 1 128 ? 5.722 -1.933 -6.912 1.00 90.75 128 ALA A C 1
ATOM 931 O O . ALA A 1 128 ? 6.918 -2.021 -7.155 1.00 90.75 128 ALA A O 1
ATOM 932 N N . THR A 1 129 ? 5.076 -2.896 -6.252 1.00 90.88 129 THR A N 1
ATOM 933 C CA . THR A 1 129 ? 5.735 -4.084 -5.674 1.00 90.88 129 THR A CA 1
ATOM 934 C C . THR A 1 129 ? 6.484 -4.897 -6.721 1.00 90.88 129 THR A C 1
ATOM 936 O O . THR A 1 129 ? 7.578 -5.398 -6.466 1.00 90.88 129 THR A O 1
ATOM 939 N N . ARG A 1 130 ? 5.887 -5.040 -7.907 1.00 88.69 130 ARG A N 1
ATOM 940 C CA . ARG A 1 130 ? 6.505 -5.757 -9.019 1.00 88.69 130 ARG A CA 1
ATOM 941 C C . ARG A 1 130 ? 7.672 -4.981 -9.622 1.00 88.69 130 ARG A C 1
ATOM 943 O O . ARG A 1 130 ? 8.650 -5.605 -10.010 1.00 88.69 130 ARG A O 1
ATOM 950 N N . LEU A 1 131 ? 7.559 -3.660 -9.712 1.00 86.12 131 LEU A N 1
ATOM 951 C CA . LEU A 1 131 ? 8.610 -2.791 -10.246 1.00 86.12 131 LEU A CA 1
ATOM 952 C C . LEU A 1 131 ? 9.811 -2.687 -9.308 1.00 86.12 131 LEU A C 1
ATOM 954 O O . LEU A 1 131 ? 10.937 -2.564 -9.772 1.00 86.12 131 LEU A O 1
ATOM 958 N N . SER A 1 132 ? 9.580 -2.790 -8.001 1.00 84.50 132 SER A N 1
ATOM 959 C CA . SER A 1 132 ? 10.636 -2.804 -6.992 1.00 84.50 132 SER A CA 1
ATOM 960 C C . SER A 1 132 ? 11.333 -4.163 -6.849 1.00 84.50 132 SER A C 1
ATOM 962 O O . SER A 1 132 ? 12.077 -4.326 -5.891 1.00 84.50 132 SER A O 1
ATOM 964 N N . ASP A 1 133 ? 11.086 -5.146 -7.730 1.00 85.06 133 ASP A N 1
ATOM 965 C CA . ASP A 1 133 ? 11.755 -6.456 -7.712 1.00 85.06 133 ASP A CA 1
ATOM 966 C C . ASP A 1 133 ? 13.244 -6.316 -8.078 1.00 85.06 133 ASP A C 1
ATOM 968 O O . ASP A 1 133 ? 13.569 -6.138 -9.255 1.00 85.06 133 ASP A O 1
ATOM 972 N N . PRO A 1 134 ? 14.175 -6.426 -7.108 1.00 75.56 134 PRO A N 1
ATOM 973 C CA . PRO A 1 134 ? 15.599 -6.276 -7.384 1.00 75.56 134 PRO A CA 1
ATOM 974 C C . PRO A 1 134 ? 16.205 -7.550 -7.990 1.00 75.56 134 PRO A C 1
ATOM 976 O O . PRO A 1 134 ? 17.367 -7.559 -8.385 1.00 75.56 134 PRO A O 1
ATOM 979 N N . THR A 1 135 ? 15.445 -8.649 -8.029 1.00 77.00 135 THR A N 1
ATOM 980 C CA . THR A 1 135 ? 15.951 -9.996 -8.314 1.00 77.00 135 THR A CA 1
ATOM 981 C C . THR A 1 135 ? 15.692 -10.469 -9.737 1.00 77.00 135 THR A C 1
ATOM 983 O O . THR A 1 135 ? 15.838 -11.657 -10.013 1.00 77.00 135 THR A O 1
ATOM 986 N N . LEU A 1 136 ? 15.335 -9.547 -10.643 1.00 68.50 136 LEU A N 1
ATOM 987 C CA . LEU A 1 136 ? 15.134 -9.818 -12.071 1.00 68.50 136 LEU A CA 1
ATOM 988 C C . LEU A 1 136 ? 14.243 -11.056 -12.304 1.00 68.50 136 LEU A C 1
ATOM 990 O O . LEU A 1 136 ? 14.606 -11.965 -13.047 1.00 68.50 136 LEU A O 1
ATOM 994 N N . PHE A 1 137 ? 13.061 -11.073 -11.674 1.00 69.12 137 PHE A N 1
ATOM 995 C CA . PHE A 1 137 ? 12.026 -12.107 -11.817 1.00 69.12 137 PHE A CA 1
ATOM 996 C C . PHE A 1 137 ? 12.275 -13.440 -11.101 1.00 69.12 137 PHE A C 1
ATOM 998 O O . PHE A 1 137 ? 11.809 -14.481 -11.578 1.00 69.12 137 PHE A O 1
ATOM 1005 N N . ALA A 1 138 ? 12.911 -13.440 -9.924 1.00 80.25 138 ALA A N 1
ATOM 1006 C CA . ALA A 1 138 ? 12.955 -14.654 -9.112 1.00 80.25 138 ALA A CA 1
ATOM 1007 C C . ALA A 1 138 ? 11.522 -15.205 -8.898 1.00 80.25 138 ALA A C 1
ATOM 1009 O O . ALA A 1 138 ? 10.624 -14.462 -8.482 1.00 80.25 138 ALA A O 1
ATOM 1010 N N . PRO A 1 139 ? 11.277 -16.504 -9.159 1.00 79.81 139 PRO A N 1
ATOM 1011 C CA . PRO A 1 139 ? 9.922 -17.048 -9.298 1.00 79.81 139 PRO A CA 1
ATOM 1012 C C . PRO A 1 139 ? 9.066 -16.885 -8.034 1.00 79.81 139 PRO A C 1
ATOM 1014 O O . PRO A 1 139 ? 7.850 -16.738 -8.118 1.00 79.81 139 PRO A O 1
ATOM 1017 N N . ASN A 1 140 ? 9.706 -16.837 -6.862 1.00 84.00 140 ASN A N 1
ATOM 1018 C CA . ASN A 1 140 ? 9.034 -16.730 -5.566 1.00 84.00 140 ASN A CA 1
ATOM 1019 C C . ASN A 1 140 ? 9.000 -15.300 -4.998 1.00 84.00 140 ASN A C 1
ATOM 1021 O O . ASN A 1 140 ? 8.367 -15.069 -3.963 1.00 84.00 140 ASN A O 1
ATOM 1025 N N . TYR A 1 141 ? 9.664 -14.332 -5.638 1.00 86.25 141 TYR A N 1
ATOM 1026 C CA . TYR A 1 141 ? 9.768 -12.972 -5.106 1.00 86.25 141 TYR A CA 1
ATOM 1027 C C . TYR A 1 141 ? 8.392 -12.313 -4.978 1.00 86.25 141 TYR A C 1
ATOM 1029 O O . TYR A 1 141 ? 8.021 -11.864 -3.898 1.00 86.25 141 TYR A O 1
ATOM 1037 N N . LEU A 1 142 ? 7.583 -12.331 -6.042 1.00 87.44 142 LEU A N 1
ATOM 1038 C CA . LEU A 1 142 ? 6.280 -11.660 -6.032 1.00 87.44 142 LEU A CA 1
ATOM 1039 C C . LEU A 1 142 ? 5.336 -12.251 -4.974 1.00 87.44 142 LEU A C 1
ATOM 1041 O O . LEU A 1 142 ? 4.705 -11.508 -4.226 1.00 87.44 142 LEU A O 1
ATOM 1045 N N . ALA A 1 143 ? 5.268 -13.582 -4.879 1.00 87.56 143 ALA A N 1
ATOM 1046 C CA . ALA A 1 143 ? 4.435 -14.258 -3.887 1.00 87.56 143 ALA A CA 1
ATOM 1047 C C . ALA A 1 143 ? 4.880 -13.929 -2.452 1.00 87.56 143 ALA A C 1
ATOM 1049 O O . ALA A 1 143 ? 4.044 -13.626 -1.600 1.00 87.56 143 ALA A O 1
ATOM 1050 N N . SER A 1 144 ? 6.191 -13.930 -2.191 1.00 88.44 144 SER A N 1
ATOM 1051 C CA . SER A 1 144 ? 6.739 -13.586 -0.875 1.00 88.44 144 SER A CA 1
ATOM 1052 C C . SER A 1 144 ? 6.564 -12.110 -0.512 1.00 88.44 144 SER A C 1
ATOM 1054 O O . SER A 1 144 ? 6.206 -11.810 0.628 1.00 88.44 144 SER A O 1
ATOM 1056 N N . ALA A 1 145 ? 6.712 -11.195 -1.473 1.00 90.31 145 ALA A N 1
ATOM 1057 C CA . ALA A 1 145 ? 6.453 -9.774 -1.277 1.00 90.31 145 ALA A CA 1
ATOM 1058 C C . ALA A 1 145 ? 4.978 -9.512 -0.933 1.00 90.31 145 ALA A C 1
ATOM 1060 O O . ALA A 1 145 ? 4.691 -8.843 0.059 1.00 90.31 145 ALA A O 1
ATOM 1061 N N . LEU A 1 146 ? 4.037 -10.105 -1.677 1.00 90.56 146 LEU A N 1
ATOM 1062 C CA . LEU A 1 146 ? 2.601 -9.978 -1.400 1.00 90.56 146 LEU A CA 1
ATOM 1063 C C . LEU A 1 146 ? 2.209 -10.606 -0.055 1.00 90.56 146 LEU A C 1
ATOM 1065 O O . LEU A 1 146 ? 1.417 -10.024 0.686 1.00 90.56 146 LEU A O 1
ATOM 1069 N N . ALA A 1 147 ? 2.781 -11.760 0.303 1.00 90.31 147 ALA A N 1
ATOM 1070 C CA . ALA A 1 147 ? 2.543 -12.386 1.604 1.00 90.31 147 ALA A CA 1
ATOM 1071 C C . ALA A 1 147 ? 3.046 -11.509 2.761 1.00 90.31 147 ALA A C 1
ATOM 1073 O O . ALA A 1 147 ? 2.364 -11.365 3.781 1.00 90.31 147 ALA A O 1
ATOM 1074 N N . LEU A 1 148 ? 4.211 -10.878 2.598 1.00 91.19 148 LEU A N 1
ATOM 1075 C CA . LEU A 1 148 ? 4.762 -9.956 3.587 1.00 91.19 148 LEU A CA 1
ATOM 1076 C C . LEU A 1 148 ? 3.927 -8.671 3.692 1.00 91.19 148 LEU A C 1
ATOM 1078 O O . LEU A 1 148 ? 3.639 -8.227 4.802 1.00 91.19 148 LEU A O 1
ATOM 1082 N N . GLN A 1 149 ? 3.447 -8.128 2.570 1.00 93.94 149 GLN A N 1
ATOM 1083 C CA . GLN A 1 149 ? 2.521 -6.991 2.561 1.00 93.94 149 GLN A CA 1
ATOM 1084 C C . GLN A 1 149 ? 1.202 -7.311 3.257 1.00 93.94 149 GLN A C 1
ATOM 1086 O O . GLN A 1 149 ? 0.770 -6.554 4.123 1.00 93.94 149 GLN A O 1
ATOM 1091 N N . ALA A 1 150 ? 0.584 -8.448 2.931 1.00 92.50 150 ALA A N 1
ATOM 1092 C CA . ALA A 1 150 ? -0.639 -8.896 3.587 1.00 92.50 150 ALA A CA 1
ATOM 1093 C C . ALA A 1 150 ? -0.425 -9.080 5.098 1.00 92.50 150 ALA A C 1
ATOM 1095 O O . ALA A 1 150 ? -1.285 -8.717 5.899 1.00 92.50 150 ALA A O 1
ATOM 1096 N N . SER A 1 151 ? 0.748 -9.580 5.494 1.00 92.12 151 SER A N 1
ATOM 1097 C CA . SER A 1 151 ? 1.113 -9.748 6.902 1.00 92.12 151 SER A CA 1
ATOM 1098 C C . SER A 1 151 ? 1.274 -8.420 7.622 1.00 92.12 151 SER A C 1
ATOM 1100 O O . SER A 1 151 ? 0.734 -8.262 8.713 1.00 92.12 151 SER A O 1
ATOM 1102 N N . ALA A 1 152 ? 1.972 -7.458 7.018 1.00 92.62 152 ALA A N 1
ATOM 1103 C CA . ALA A 1 152 ? 2.123 -6.117 7.571 1.00 92.62 152 ALA A CA 1
ATOM 1104 C C . ALA A 1 152 ? 0.768 -5.404 7.674 1.00 92.62 152 ALA A C 1
ATOM 1106 O O . ALA A 1 152 ? 0.440 -4.852 8.726 1.00 92.62 152 ALA A O 1
ATOM 1107 N N . LEU A 1 153 ? -0.057 -5.495 6.624 1.00 95.25 153 LEU A N 1
ATOM 1108 C CA . LEU A 1 153 ? -1.418 -4.969 6.623 1.00 95.25 153 LEU A CA 1
ATOM 1109 C C . LEU A 1 153 ? -2.211 -5.546 7.791 1.00 95.25 153 LEU A C 1
ATOM 1111 O O . LEU A 1 153 ? -2.782 -4.789 8.571 1.00 95.25 153 LEU A O 1
ATOM 1115 N N . PHE A 1 154 ? -2.214 -6.868 7.952 1.00 92.88 154 PHE A N 1
ATOM 1116 C CA . PHE A 1 154 ? -2.937 -7.522 9.035 1.00 92.88 154 PHE A CA 1
ATOM 1117 C C . PHE A 1 154 ? -2.383 -7.142 10.419 1.00 92.88 154 PHE A C 1
ATOM 1119 O O . PHE A 1 154 ? -3.158 -6.819 11.321 1.00 92.88 154 PHE A O 1
ATOM 1126 N N . ALA A 1 155 ? -1.056 -7.119 10.578 1.00 94.12 155 ALA A N 1
ATOM 1127 C CA . ALA A 1 155 ? -0.380 -6.785 11.831 1.00 94.12 155 ALA A CA 1
ATOM 1128 C C . ALA A 1 155 ? -0.692 -5.363 12.321 1.00 94.12 155 ALA A C 1
ATOM 1130 O O . ALA A 1 155 ? -0.739 -5.137 13.529 1.00 94.12 155 ALA A O 1
ATOM 1131 N N . ILE A 1 156 ? -0.942 -4.423 11.404 1.00 95.56 156 ILE A N 1
ATOM 1132 C CA . ILE A 1 156 ? -1.304 -3.035 11.721 1.00 95.56 156 ILE A CA 1
ATOM 1133 C C . ILE A 1 156 ? -2.828 -2.865 11.823 1.00 95.56 156 ILE A C 1
ATOM 1135 O O . ILE A 1 156 ? -3.325 -2.271 12.780 1.00 95.56 156 ILE A O 1
ATOM 1139 N N . ALA A 1 157 ? -3.597 -3.395 10.869 1.00 95.62 157 ALA A N 1
ATOM 1140 C CA . ALA A 1 157 ? -5.049 -3.220 10.823 1.00 95.62 157 ALA A CA 1
ATOM 1141 C C . ALA A 1 157 ? -5.747 -3.870 12.026 1.00 95.62 157 ALA A C 1
ATOM 1143 O O . ALA A 1 157 ? -6.705 -3.310 12.564 1.00 95.62 157 ALA A O 1
ATOM 1144 N N . TRP A 1 158 ? -5.252 -5.027 12.481 1.00 94.31 158 TRP A N 1
ATOM 1145 C CA . TRP A 1 158 ? -5.817 -5.739 13.622 1.00 94.31 158 TRP A CA 1
ATOM 1146 C C . TRP A 1 158 ? -5.834 -4.900 14.910 1.00 94.31 158 TRP A C 1
ATOM 1148 O O . TRP A 1 158 ? -6.932 -4.665 15.420 1.00 94.31 158 TRP A O 1
ATOM 1158 N N . PRO A 1 159 ? -4.701 -4.405 15.451 1.00 94.25 159 PRO A N 1
ATOM 1159 C CA . PRO A 1 159 ? -4.727 -3.574 16.651 1.00 94.25 159 PRO A CA 1
ATOM 1160 C C . PRO A 1 159 ? -5.526 -2.284 16.433 1.00 94.25 159 PRO A C 1
ATOM 1162 O O . PRO A 1 159 ? -6.333 -1.934 17.290 1.00 94.25 159 PRO A O 1
ATOM 1165 N N . VAL A 1 160 ? -5.404 -1.627 15.274 1.00 95.19 160 VAL A N 1
ATOM 1166 C CA . VAL A 1 160 ? -6.174 -0.406 14.970 1.00 95.19 160 VAL A CA 1
ATOM 1167 C C . VAL A 1 160 ? -7.686 -0.652 15.072 1.00 95.19 160 VAL A C 1
ATOM 1169 O O . VAL A 1 160 ? -8.398 0.176 15.637 1.00 95.19 160 VAL A O 1
ATOM 1172 N N . SER A 1 161 ? -8.170 -1.815 14.624 1.00 94.19 161 SER A N 1
ATOM 1173 C CA . SER A 1 161 ? -9.590 -2.188 14.724 1.00 94.19 161 SER A CA 1
ATOM 1174 C C . SER A 1 161 ? -10.085 -2.447 16.148 1.00 94.19 161 SER A C 1
ATOM 1176 O O . SER A 1 161 ? -11.285 -2.366 16.409 1.00 94.19 161 SER A O 1
ATOM 1178 N N . ARG A 1 162 ? -9.181 -2.759 17.085 1.00 93.88 162 ARG A N 1
ATOM 1179 C CA . ARG A 1 162 ? -9.525 -3.056 18.485 1.00 93.88 162 ARG A CA 1
ATOM 1180 C C . ARG A 1 162 ? -9.533 -1.829 19.384 1.00 93.88 162 ARG A C 1
ATOM 1182 O O . ARG A 1 162 ? -10.129 -1.890 20.455 1.00 93.88 162 ARG A O 1
ATOM 1189 N N . PHE A 1 163 ? -8.920 -0.732 18.952 1.00 91.50 163 PHE A N 1
ATOM 1190 C CA . PHE A 1 163 ? -8.786 0.483 19.752 1.00 91.50 163 PHE A CA 1
ATOM 1191 C C . PHE A 1 163 ? -9.408 1.695 19.048 1.00 91.50 163 PHE A C 1
ATOM 1193 O O . PHE A 1 163 ? -8.685 2.616 18.671 1.00 91.50 163 PHE A O 1
ATOM 1200 N N . PRO A 1 164 ? -10.743 1.747 18.864 1.00 83.88 164 PRO A N 1
ATOM 1201 C CA . PRO A 1 164 ? -11.400 2.903 18.264 1.00 83.88 164 PRO A CA 1
ATOM 1202 C C . PRO A 1 164 ? -11.335 4.108 19.219 1.00 83.88 164 PRO A C 1
ATOM 1204 O O . PRO A 1 164 ? -12.230 4.333 20.027 1.00 83.88 164 PRO A O 1
ATOM 1207 N N . HIS A 1 165 ? -10.256 4.887 19.134 1.00 90.56 165 HIS A N 1
ATOM 1208 C CA . HIS A 1 165 ? -10.029 6.073 19.960 1.00 90.56 165 HIS A CA 1
ATOM 1209 C C . HIS A 1 165 ? -10.001 7.346 19.094 1.00 90.56 165 HIS A C 1
ATOM 1211 O O . HIS A 1 165 ? -9.376 7.325 18.028 1.00 90.56 165 HIS A O 1
ATOM 1217 N N . PRO A 1 166 ? -10.599 8.479 19.524 1.00 90.88 166 PRO A N 1
ATOM 1218 C CA . PRO A 1 166 ? -10.599 9.734 18.759 1.00 90.88 166 PRO A CA 1
ATOM 1219 C C . PRO A 1 166 ? -9.202 10.204 18.325 1.00 90.88 166 PRO A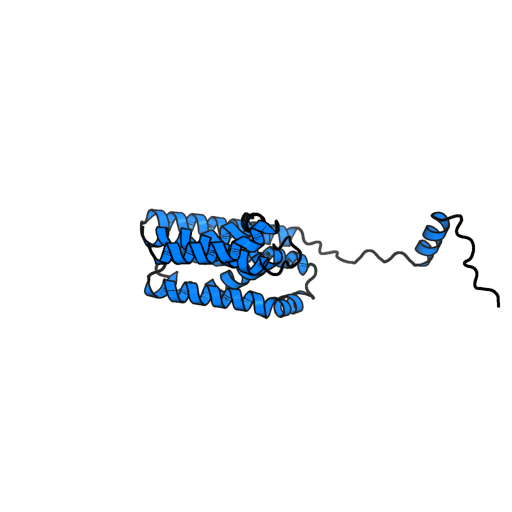 C 1
ATOM 1221 O O . PRO A 1 166 ? -9.024 10.697 17.213 1.00 90.88 166 PRO A O 1
ATOM 1224 N N . VAL A 1 167 ? -8.183 9.966 19.155 1.00 93.00 167 VAL A N 1
ATOM 1225 C CA . VAL A 1 167 ? -6.779 10.289 18.831 1.00 93.00 167 VAL A CA 1
ATOM 1226 C C . VAL A 1 167 ? -6.286 9.539 17.589 1.00 93.00 167 VAL A C 1
ATOM 1228 O O . VAL A 1 167 ? -5.603 10.136 16.763 1.00 93.00 167 VAL A O 1
ATOM 1231 N N . LEU A 1 168 ? -6.677 8.272 17.386 1.00 91.69 168 LEU A N 1
ATOM 1232 C CA . LEU A 1 168 ? -6.311 7.536 16.167 1.00 91.69 168 LEU A CA 1
ATOM 1233 C C . LEU A 1 168 ? -6.972 8.128 14.922 1.00 91.69 168 LEU A C 1
ATOM 1235 O O . LEU A 1 168 ? -6.427 8.034 13.825 1.00 91.69 168 LEU A O 1
ATOM 1239 N N . GLN A 1 169 ? -8.140 8.751 15.074 1.00 91.94 169 GLN A N 1
ATOM 1240 C CA . GLN A 1 169 ? -8.832 9.402 13.966 1.00 91.94 169 GLN A CA 1
ATOM 1241 C C . GLN A 1 169 ? -8.058 10.648 13.528 1.00 91.94 169 GLN A C 1
ATOM 1243 O O . GLN A 1 169 ? -7.770 10.806 12.342 1.00 91.94 169 GLN A O 1
ATOM 1248 N N . VAL A 1 170 ? -7.651 11.484 14.487 1.00 95.19 170 VAL A N 1
ATOM 1249 C CA . VAL A 1 170 ? -6.801 12.655 14.229 1.00 95.19 170 VAL A CA 1
ATOM 1250 C C . VAL A 1 170 ? -5.460 12.221 13.636 1.00 95.19 170 VAL A C 1
ATOM 1252 O O . VAL A 1 170 ? -5.085 12.701 12.568 1.00 95.19 170 VAL A O 1
ATOM 1255 N N . GLY A 1 171 ? -4.796 11.241 14.256 1.00 95.56 171 GLY A N 1
ATOM 1256 C CA . GLY A 1 171 ? -3.533 10.686 13.768 1.00 95.56 171 GLY A CA 1
ATOM 1257 C C . GLY A 1 171 ? -3.636 10.172 12.332 1.00 95.56 171 GLY A C 1
ATOM 1258 O O . GLY A 1 171 ? -2.806 10.513 11.497 1.00 95.56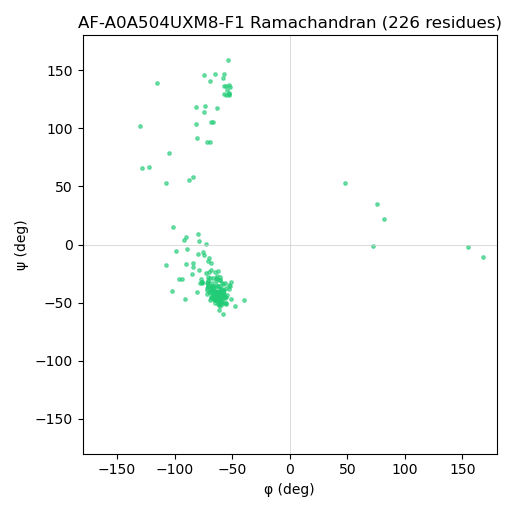 171 GLY A O 1
ATOM 1259 N N . SER A 1 172 ? -4.705 9.437 12.004 1.00 95.88 172 SER A N 1
ATOM 1260 C CA . SER A 1 172 ? -4.933 8.926 10.647 1.00 95.88 172 SER A CA 1
ATOM 1261 C C . SER A 1 172 ? -5.074 10.038 9.603 1.00 95.88 172 SER A C 1
ATOM 1263 O O . SER A 1 172 ? -4.575 9.887 8.493 1.00 95.88 172 SER A O 1
ATOM 1265 N N . ARG A 1 173 ? -5.695 11.176 9.952 1.00 96.81 173 ARG A N 1
ATOM 1266 C CA . ARG A 1 173 ? -5.821 12.328 9.046 1.00 96.81 173 ARG A CA 1
ATOM 1267 C C . ARG A 1 173 ? -4.493 13.047 8.849 1.00 96.81 173 ARG A C 1
ATOM 1269 O O . ARG A 1 173 ? -4.208 13.447 7.727 1.00 96.81 173 ARG A O 1
ATOM 1276 N N . ILE A 1 174 ? -3.691 13.176 9.910 1.00 97.00 174 ILE A N 1
ATOM 1277 C CA . ILE A 1 174 ? -2.332 13.728 9.826 1.00 97.00 174 ILE A CA 1
ATOM 1278 C C . ILE A 1 174 ? -1.491 12.847 8.901 1.00 97.00 174 ILE A C 1
ATOM 1280 O O . ILE A 1 174 ? -0.916 13.336 7.938 1.00 97.00 174 ILE A O 1
ATOM 1284 N N . ILE A 1 175 ? -1.482 11.532 9.122 1.00 96.31 175 ILE A N 1
ATOM 1285 C CA . ILE A 1 175 ? -0.784 10.597 8.231 1.00 96.31 175 ILE A CA 1
ATOM 1286 C C . ILE A 1 175 ? -1.297 10.749 6.793 1.00 96.31 175 ILE A C 1
ATOM 1288 O O . ILE A 1 175 ? -0.496 10.899 5.876 1.00 96.31 175 ILE A O 1
ATOM 1292 N N . GLY A 1 176 ? -2.617 10.813 6.595 1.00 97.12 176 GLY A N 1
ATOM 1293 C CA . GLY A 1 176 ? -3.221 11.034 5.282 1.00 97.12 176 GLY A CA 1
ATOM 1294 C C . GLY A 1 176 ? -2.756 12.324 4.596 1.00 97.12 176 GLY A C 1
ATOM 1295 O O . GLY A 1 176 ? -2.431 12.297 3.410 1.00 97.12 176 GLY A O 1
ATOM 1296 N N . SER A 1 177 ? -2.657 13.442 5.322 1.00 97.75 177 SER A N 1
ATOM 1297 C CA . SER A 1 177 ? -2.181 14.709 4.755 1.00 97.75 177 SER A CA 1
ATOM 1298 C C . SER A 1 177 ? -0.700 14.654 4.380 1.00 97.75 177 SER A C 1
ATOM 1300 O O . SER A 1 177 ? -0.310 15.190 3.347 1.00 97.75 177 SER A O 1
ATOM 1302 N N . TRP A 1 178 ? 0.121 13.972 5.180 1.00 97.19 178 TRP A N 1
ATOM 1303 C CA . TRP A 1 178 ? 1.529 13.734 4.859 1.00 97.19 178 TRP A CA 1
ATOM 1304 C C . TRP A 1 178 ? 1.691 12.851 3.619 1.00 97.19 178 TRP A C 1
ATOM 1306 O O . TRP A 1 178 ? 2.516 13.150 2.761 1.00 97.19 178 TRP A O 1
ATOM 1316 N N . MET A 1 179 ? 0.867 11.812 3.469 1.00 97.19 179 MET A N 1
ATOM 1317 C CA . MET A 1 179 ? 0.862 10.965 2.272 1.00 97.19 179 MET A CA 1
ATOM 1318 C C . MET A 1 179 ? 0.512 11.754 1.011 1.00 97.19 179 MET A C 1
ATOM 1320 O O . MET A 1 179 ? 1.164 11.583 -0.018 1.00 97.19 179 MET A O 1
ATOM 1324 N N . LEU A 1 180 ? -0.477 12.649 1.099 1.00 97.12 180 LEU A N 1
ATOM 1325 C CA . LEU A 1 180 ? -0.807 13.570 0.011 1.00 97.12 180 LEU A CA 1
ATOM 1326 C C . LEU A 1 180 ? 0.361 14.503 -0.306 1.00 97.12 180 LEU A C 1
ATOM 1328 O O . LEU A 1 180 ? 0.692 14.673 -1.474 1.00 97.12 180 LEU A O 1
ATOM 1332 N N . ALA A 1 181 ? 1.009 15.070 0.714 1.00 96.25 181 ALA A N 1
ATOM 1333 C CA . ALA A 1 181 ? 2.164 15.939 0.522 1.00 96.25 181 ALA A CA 1
ATOM 1334 C C . ALA A 1 181 ? 3.317 15.207 -0.184 1.00 96.25 181 ALA A C 1
ATOM 1336 O O . ALA A 1 181 ? 3.854 15.730 -1.154 1.00 96.25 181 ALA A O 1
ATOM 1337 N N . VAL A 1 182 ? 3.652 13.982 0.236 1.00 92.75 182 VAL A N 1
ATOM 1338 C CA . VAL A 1 182 ? 4.683 13.154 -0.417 1.00 92.75 182 VAL A CA 1
ATOM 1339 C C . VAL A 1 182 ? 4.288 12.834 -1.857 1.00 92.75 182 VAL A C 1
ATOM 1341 O O . VAL A 1 182 ? 5.102 12.999 -2.761 1.00 92.75 182 VAL A O 1
ATOM 1344 N N . ALA A 1 183 ? 3.040 12.429 -2.096 1.00 93.88 183 ALA A N 1
ATOM 1345 C CA . ALA A 1 183 ? 2.575 12.120 -3.443 1.00 93.88 183 ALA A CA 1
ATOM 1346 C C . ALA A 1 183 ? 2.639 13.339 -4.378 1.00 93.88 183 ALA A C 1
ATOM 1348 O O . ALA A 1 183 ? 3.102 13.223 -5.512 1.00 93.88 183 ALA A O 1
ATOM 1349 N N . LEU A 1 184 ? 2.224 14.513 -3.893 1.00 94.00 184 LEU A N 1
ATOM 1350 C CA . LEU A 1 184 ? 2.302 15.771 -4.636 1.00 94.00 184 LEU A CA 1
ATOM 1351 C C . LEU A 1 184 ? 3.745 16.236 -4.832 1.00 94.00 184 LEU A C 1
ATOM 1353 O O . LEU A 1 184 ? 4.055 16.775 -5.888 1.00 94.00 184 LEU A O 1
ATOM 1357 N N . LEU A 1 185 ? 4.632 16.008 -3.861 1.00 91.94 185 LEU A N 1
ATOM 1358 C CA . LEU A 1 185 ? 6.048 16.345 -3.979 1.00 91.94 185 LEU A CA 1
ATOM 1359 C C . LEU A 1 185 ? 6.728 15.491 -5.052 1.00 91.94 185 LEU A C 1
ATOM 1361 O O . LEU A 1 185 ? 7.393 16.040 -5.925 1.00 91.94 185 LEU A O 1
ATOM 1365 N N . TYR A 1 186 ? 6.515 14.172 -5.033 1.00 87.88 186 TYR A N 1
ATOM 1366 C CA . TYR A 1 186 ? 7.041 13.267 -6.059 1.00 87.88 186 TYR A CA 1
ATOM 1367 C C . TYR A 1 186 ? 6.442 13.575 -7.434 1.00 87.88 186 TYR A C 1
ATOM 1369 O O . TYR A 1 186 ? 7.175 13.704 -8.412 1.00 87.88 186 TYR A O 1
ATOM 1377 N N . GLY A 1 187 ? 5.120 13.759 -7.511 1.00 85.25 187 GLY A N 1
ATOM 1378 C CA . GLY A 1 187 ? 4.445 14.131 -8.754 1.00 85.25 187 GLY A CA 1
ATOM 1379 C C . GLY A 1 187 ? 4.913 15.484 -9.300 1.00 85.25 187 GLY A C 1
ATOM 1380 O O . GLY A 1 187 ? 5.161 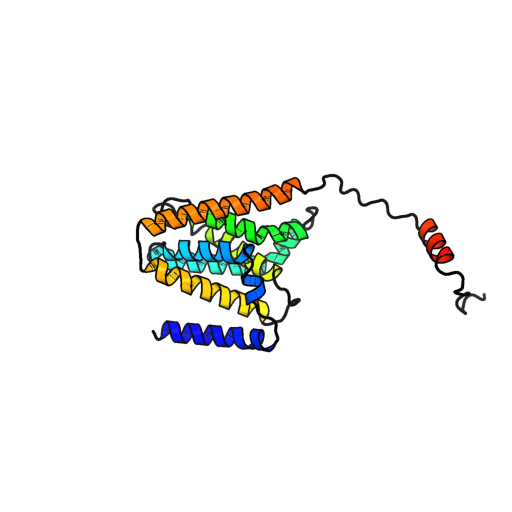15.617 -10.495 1.00 85.25 187 GLY A O 1
ATOM 1381 N N . GLY A 1 188 ? 5.088 16.479 -8.431 1.00 85.50 188 GLY A N 1
ATOM 1382 C CA . GLY A 1 188 ? 5.557 17.815 -8.790 1.00 85.50 188 GLY A CA 1
ATOM 1383 C C . GLY A 1 188 ? 7.017 17.830 -9.235 1.00 85.50 188 GLY A C 1
ATOM 1384 O O . GLY A 1 188 ? 7.322 18.407 -10.276 1.00 85.50 188 GLY A O 1
ATOM 1385 N N . ALA A 1 189 ? 7.903 17.148 -8.504 1.00 85.56 189 ALA A N 1
ATOM 1386 C CA . ALA A 1 189 ? 9.307 16.988 -8.883 1.00 85.56 189 ALA A CA 1
ATOM 1387 C C . ALA A 1 189 ? 9.437 16.295 -10.244 1.00 85.56 189 ALA A C 1
ATOM 1389 O O . ALA A 1 189 ? 10.212 16.731 -11.093 1.00 85.56 189 ALA A O 1
ATOM 1390 N N . TYR A 1 190 ? 8.615 15.273 -10.479 1.00 81.00 190 TYR A N 1
ATOM 1391 C CA . TYR A 1 190 ? 8.559 14.582 -11.757 1.00 81.00 190 TYR A CA 1
ATOM 1392 C C . TYR A 1 190 ? 8.130 15.501 -12.913 1.00 81.00 190 TYR A C 1
ATOM 1394 O O . TYR A 1 190 ? 8.748 15.498 -13.976 1.00 81.00 190 TYR A O 1
ATOM 1402 N N . VAL A 1 191 ? 7.097 16.326 -12.711 1.00 80.50 191 VAL A N 1
ATOM 1403 C CA . VAL A 1 191 ? 6.648 17.301 -13.720 1.00 80.50 191 VAL A CA 1
ATOM 1404 C C . VAL A 1 191 ? 7.697 18.392 -13.958 1.00 80.50 191 VAL A C 1
ATOM 1406 O O . VAL A 1 191 ? 7.896 18.797 -15.103 1.00 80.50 191 VAL A O 1
ATOM 1409 N N . ALA A 1 192 ? 8.374 18.855 -12.906 1.00 81.50 192 ALA A N 1
ATOM 1410 C CA . ALA A 1 192 ? 9.384 19.909 -12.982 1.00 81.50 192 ALA A CA 1
ATOM 1411 C C . ALA A 1 192 ? 10.684 19.450 -13.662 1.00 81.50 192 ALA A C 1
ATOM 1413 O O . ALA A 1 192 ? 11.285 20.226 -14.399 1.00 81.50 192 ALA A O 1
ATOM 1414 N N . GLY A 1 193 ? 11.099 18.197 -13.452 1.00 72.25 193 GLY A N 1
ATOM 1415 C CA . GLY A 1 193 ? 12.306 17.616 -14.052 1.00 72.25 193 GLY A CA 1
ATOM 1416 C C . GLY A 1 193 ? 12.147 17.165 -15.506 1.00 72.25 193 GLY A C 1
ATOM 1417 O O . GLY A 1 193 ? 13.067 16.580 -16.071 1.00 72.25 193 GLY A O 1
ATOM 1418 N N . ARG A 1 194 ? 10.979 17.386 -16.121 1.00 67.44 194 ARG A N 1
ATOM 1419 C CA . ARG A 1 194 ? 10.696 16.927 -17.480 1.00 67.44 194 ARG A CA 1
ATOM 1420 C C . ARG A 1 194 ? 11.292 17.896 -18.503 1.00 67.44 194 ARG A C 1
ATOM 1422 O O . ARG A 1 194 ? 10.713 18.950 -18.772 1.00 67.44 194 ARG A O 1
ATOM 1429 N N . ASP A 1 195 ? 12.406 17.513 -19.122 1.00 60.66 195 ASP A N 1
ATOM 1430 C CA . ASP A 1 195 ? 12.934 18.227 -20.285 1.00 60.66 195 ASP A CA 1
ATOM 1431 C C . ASP A 1 195 ? 11.932 18.150 -21.443 1.00 60.66 195 ASP A C 1
ATOM 1433 O O . ASP A 1 195 ? 11.613 17.082 -21.967 1.00 60.66 195 ASP A O 1
ATOM 1437 N N . LYS A 1 196 ? 11.420 19.311 -21.866 1.00 58.19 196 LYS A N 1
ATOM 1438 C CA . LYS A 1 196 ? 10.518 19.432 -23.029 1.00 58.19 196 LYS A CA 1
ATOM 1439 C C . LYS A 1 196 ? 11.257 19.296 -24.368 1.00 58.19 196 LYS A C 1
ATOM 1441 O O . LYS A 1 196 ? 10.623 19.271 -25.417 1.00 58.19 196 LYS A O 1
ATOM 1446 N N . SER A 1 197 ? 12.585 19.218 -24.318 1.00 54.66 197 SER A N 1
ATOM 1447 C CA . SER A 1 197 ? 13.519 19.239 -25.443 1.00 54.66 197 SER A CA 1
ATOM 1448 C C . SER A 1 197 ? 14.126 17.851 -25.678 1.00 54.66 197 SER A C 1
ATOM 1450 O O . SER A 1 197 ? 15.341 17.684 -25.718 1.00 54.66 197 SER A O 1
ATOM 1452 N N . LEU A 1 198 ? 13.294 16.821 -25.819 1.00 53.72 198 LEU A N 1
ATOM 1453 C CA . LEU A 1 198 ? 13.761 15.494 -26.230 1.00 53.72 198 LEU A CA 1
ATOM 1454 C C . LEU A 1 198 ? 13.780 15.383 -27.760 1.00 53.72 198 LEU A C 1
ATOM 1456 O O . LEU A 1 198 ? 13.164 14.489 -28.334 1.00 53.72 198 LEU A O 1
ATOM 1460 N N . THR A 1 199 ? 14.486 16.289 -28.439 1.00 55.34 199 THR A N 1
ATOM 1461 C CA . THR A 1 199 ? 15.077 15.903 -29.723 1.00 55.34 199 THR A CA 1
ATOM 1462 C C . THR A 1 199 ? 16.263 15.014 -29.375 1.00 55.34 199 THR A C 1
ATOM 1464 O O . THR A 1 199 ? 17.188 15.515 -28.727 1.00 55.34 199 THR A O 1
ATOM 1467 N N . PRO A 1 200 ? 16.247 13.713 -29.723 1.00 59.50 200 PRO A N 1
ATOM 1468 C CA . PRO A 1 200 ? 17.438 12.897 -29.557 1.00 59.50 200 PRO A CA 1
ATOM 1469 C C . PRO A 1 200 ? 18.597 13.626 -30.248 1.00 59.50 200 PRO A C 1
ATOM 1471 O O . PRO A 1 200 ? 18.379 14.198 -31.325 1.00 59.50 200 PRO A O 1
ATOM 1474 N N . PRO A 1 201 ? 19.794 13.679 -29.634 1.00 65.31 201 PRO A N 1
ATOM 1475 C CA . PRO A 1 201 ? 20.944 14.255 -30.308 1.00 65.31 201 PRO A CA 1
ATOM 1476 C C . PRO A 1 201 ? 21.064 13.578 -31.679 1.00 65.31 201 PRO A C 1
ATOM 1478 O O . PRO A 1 201 ? 20.857 12.361 -31.763 1.00 65.31 201 PRO A O 1
ATOM 1481 N N . PRO A 1 202 ? 21.302 14.345 -32.758 1.00 74.31 202 PRO A N 1
ATOM 1482 C CA . PRO A 1 202 ? 21.407 13.772 -34.088 1.00 74.31 202 PRO A CA 1
ATOM 1483 C C . PRO A 1 202 ? 22.432 12.646 -34.033 1.00 74.31 202 PRO A C 1
ATOM 1485 O O . PRO A 1 202 ? 23.530 12.834 -33.503 1.00 74.31 202 PRO A O 1
ATOM 1488 N N . PHE A 1 203 ? 22.048 11.466 -34.525 1.00 73.69 203 PHE A N 1
ATOM 1489 C CA . PHE A 1 203 ? 22.989 10.362 -34.633 1.00 73.69 203 PHE A CA 1
ATOM 1490 C C . PHE A 1 203 ? 24.222 10.871 -35.389 1.00 73.69 203 PHE A C 1
ATOM 1492 O O . PHE A 1 203 ? 24.053 11.509 -36.437 1.00 73.69 203 PHE A O 1
ATOM 1499 N N . PRO A 1 204 ? 25.442 10.650 -34.869 1.00 73.06 204 PRO A N 1
ATOM 1500 C CA . PRO A 1 204 ? 26.637 11.051 -35.586 1.00 73.06 204 PRO A CA 1
ATOM 1501 C C . PRO A 1 204 ? 26.615 10.406 -36.981 1.00 73.06 204 PRO A C 1
ATOM 1503 O O . PRO A 1 204 ? 26.238 9.235 -37.104 1.00 73.06 204 PRO A O 1
ATOM 1506 N N . PRO A 1 205 ? 26.956 11.156 -38.044 1.00 75.38 205 PRO A N 1
ATOM 1507 C CA . PRO A 1 205 ? 26.987 10.609 -39.392 1.00 75.38 205 PRO A CA 1
ATOM 1508 C C . PRO A 1 205 ? 27.941 9.411 -39.430 1.00 75.38 205 PRO A C 1
ATOM 1510 O O . PRO A 1 205 ? 29.038 9.480 -38.880 1.00 75.38 205 PRO A O 1
ATOM 1513 N N . LEU A 1 206 ? 27.529 8.323 -40.089 1.00 64.12 206 LEU A N 1
ATOM 1514 C CA . LEU A 1 206 ? 28.289 7.065 -40.174 1.00 64.12 206 LEU A CA 1
ATOM 1515 C C . LEU A 1 206 ? 29.744 7.272 -40.632 1.00 64.12 206 LEU A C 1
ATOM 1517 O O . LEU A 1 206 ? 30.637 6.605 -40.124 1.00 64.12 206 LEU A O 1
ATOM 1521 N N . ALA A 1 207 ? 29.991 8.273 -41.483 1.00 64.12 207 ALA A N 1
ATOM 1522 C CA . ALA A 1 207 ? 31.331 8.660 -41.929 1.00 64.12 207 ALA A CA 1
ATOM 1523 C C . ALA A 1 207 ? 32.278 9.064 -40.777 1.00 64.12 207 ALA A C 1
ATOM 1525 O O . ALA A 1 207 ? 33.473 8.800 -40.837 1.00 64.12 207 ALA A O 1
ATOM 1526 N N . GLY A 1 208 ? 31.753 9.669 -39.705 1.00 59.88 208 GLY A N 1
ATOM 1527 C CA . GLY A 1 208 ? 32.538 10.014 -38.516 1.00 59.88 208 GLY A CA 1
ATOM 1528 C C . GLY A 1 208 ? 32.800 8.819 -37.595 1.00 59.88 208 GLY A C 1
ATOM 1529 O O . GLY A 1 208 ? 33.754 8.843 -36.826 1.00 59.88 208 GLY A O 1
ATOM 1530 N N . ILE A 1 209 ? 31.983 7.763 -37.683 1.00 58.78 209 ILE A N 1
ATOM 1531 C CA . ILE A 1 209 ? 32.193 6.507 -36.949 1.00 58.78 209 ILE A CA 1
ATOM 1532 C C . ILE A 1 209 ? 33.240 5.653 -37.671 1.00 58.78 209 ILE A C 1
ATOM 1534 O O . ILE A 1 209 ? 34.106 5.101 -37.006 1.00 58.78 209 ILE A O 1
ATOM 1538 N N . GLU A 1 210 ? 33.216 5.591 -39.007 1.00 58.91 210 GLU A N 1
ATOM 1539 C CA . GLU A 1 210 ? 34.282 4.954 -39.798 1.00 58.91 210 GLU A CA 1
ATOM 1540 C C . GLU A 1 210 ? 35.637 5.617 -39.536 1.00 58.91 210 GLU A C 1
ATOM 1542 O O . GLU A 1 210 ? 36.587 4.920 -39.196 1.00 58.91 210 GLU A O 1
ATOM 1547 N N . GLN A 1 211 ? 35.701 6.954 -39.559 1.00 60.38 211 GLN A N 1
ATOM 1548 C CA . GLN A 1 211 ? 36.926 7.693 -39.235 1.00 60.38 211 GLN A CA 1
ATOM 1549 C C . GLN A 1 211 ? 37.380 7.492 -37.782 1.00 60.38 211 GLN A C 1
ATOM 1551 O O . GLN A 1 211 ? 38.565 7.297 -37.541 1.00 60.38 211 GLN A O 1
ATOM 1556 N N . ALA A 1 212 ? 36.461 7.474 -36.810 1.00 60.50 212 ALA A N 1
ATOM 1557 C CA . ALA A 1 212 ? 36.814 7.237 -35.408 1.00 60.50 212 ALA A CA 1
ATOM 1558 C C . ALA A 1 212 ? 37.247 5.784 -35.134 1.00 60.50 212 ALA A C 1
ATOM 1560 O O . ALA A 1 212 ? 38.101 5.550 -34.280 1.00 60.50 212 ALA A O 1
ATOM 1561 N N . ILE A 1 213 ? 36.688 4.800 -35.848 1.00 61.22 213 ILE A N 1
ATOM 1562 C CA . ILE A 1 213 ? 37.120 3.395 -35.784 1.00 61.22 213 ILE A CA 1
ATOM 1563 C C . ILE A 1 213 ? 38.500 3.234 -36.439 1.00 61.22 213 ILE A C 1
ATOM 1565 O O . ILE A 1 213 ? 39.350 2.540 -35.883 1.00 61.22 213 ILE A O 1
ATOM 1569 N N . GLU A 1 214 ? 38.747 3.907 -37.563 1.00 59.34 214 GLU A N 1
ATOM 1570 C CA . GLU A 1 214 ? 40.033 3.906 -38.273 1.00 59.34 214 GLU A CA 1
ATOM 1571 C C . GLU A 1 214 ? 41.140 4.619 -37.469 1.00 59.34 214 GLU A C 1
ATOM 1573 O O . GLU A 1 214 ? 42.270 4.136 -37.404 1.00 59.34 214 GLU A O 1
ATOM 1578 N N . GLU A 1 215 ? 40.804 5.701 -36.760 1.00 60.12 215 GLU A N 1
ATOM 1579 C CA . GLU A 1 215 ? 41.722 6.443 -35.884 1.00 60.12 215 GLU A CA 1
ATOM 1580 C C . GLU A 1 215 ? 41.994 5.720 -34.548 1.00 60.12 215 GLU A C 1
ATOM 1582 O O . GLU A 1 215 ? 43.107 5.778 -34.024 1.00 60.12 215 GLU A O 1
ATOM 1587 N N . THR A 1 216 ? 41.013 4.983 -34.005 1.00 58.62 216 THR A N 1
ATOM 1588 C CA . THR A 1 216 ? 41.165 4.232 -32.738 1.00 58.62 216 THR A CA 1
ATOM 1589 C C . THR A 1 216 ? 41.819 2.856 -32.934 1.00 58.62 216 THR A C 1
ATOM 1591 O O . THR A 1 216 ? 42.354 2.290 -31.979 1.00 58.62 216 THR A O 1
ATOM 1594 N N . ALA A 1 217 ? 41.825 2.309 -34.154 1.00 59.22 217 ALA A N 1
ATOM 1595 C CA . ALA A 1 217 ? 42.427 1.010 -34.459 1.00 59.22 217 ALA A CA 1
ATOM 1596 C C . ALA A 1 217 ? 43.413 1.062 -35.647 1.00 59.22 217 ALA A C 1
ATOM 1598 O O . ALA A 1 217 ? 43.190 0.387 -36.658 1.00 59.22 217 ALA A O 1
ATOM 1599 N N . PRO A 1 218 ? 44.554 1.771 -35.533 1.00 52.88 218 PRO A N 1
ATOM 1600 C CA . PRO A 1 218 ? 45.618 1.679 -36.523 1.00 52.88 218 PRO A CA 1
ATOM 1601 C C . PRO A 1 218 ? 46.304 0.312 -36.371 1.00 52.88 218 PRO A C 1
ATOM 1603 O O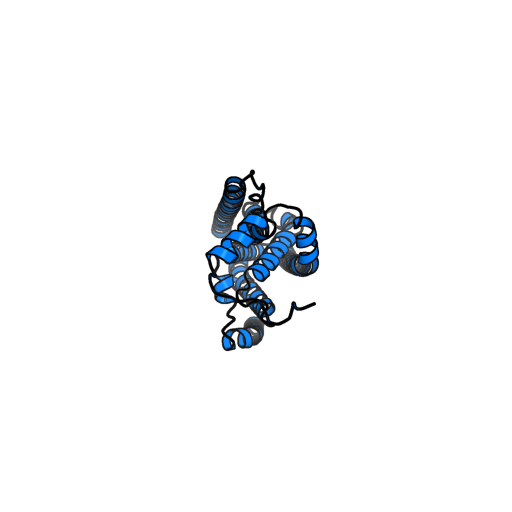 . PRO A 1 218 ? 47.254 0.162 -35.605 1.00 52.88 218 PRO A O 1
ATOM 1606 N N . GLY A 1 219 ? 45.801 -0.726 -37.045 1.00 58.25 219 GLY A N 1
ATOM 1607 C CA . GLY A 1 219 ? 46.477 -2.031 -37.051 1.00 58.25 219 GLY A CA 1
ATOM 1608 C C . GLY A 1 219 ? 45.641 -3.280 -37.315 1.00 58.25 219 GLY A C 1
ATOM 1609 O O . GLY A 1 219 ? 46.218 -4.365 -37.377 1.00 58.25 219 GLY A O 1
ATOM 1610 N N . LEU A 1 220 ? 44.321 -3.189 -37.499 1.00 55.59 220 LEU A N 1
ATOM 1611 C CA . LEU A 1 220 ? 43.559 -4.339 -37.992 1.00 55.59 220 LEU A CA 1
ATOM 1612 C C . LEU A 1 220 ? 43.720 -4.418 -39.511 1.00 55.59 220 LEU A C 1
ATOM 1614 O O . LEU A 1 220 ? 42.999 -3.777 -40.269 1.00 55.59 220 LEU A O 1
ATOM 1618 N N . GLY A 1 221 ? 44.724 -5.183 -39.942 1.00 61.22 221 GLY A N 1
ATOM 1619 C CA . GLY A 1 221 ? 44.912 -5.531 -41.346 1.00 61.22 221 GLY A CA 1
ATOM 1620 C C . GLY A 1 221 ? 43.645 -6.149 -41.960 1.00 61.22 221 GLY A C 1
ATOM 1621 O O . GLY A 1 221 ? 42.784 -6.655 -41.233 1.00 61.22 221 GLY A O 1
ATOM 1622 N N . PRO A 1 222 ? 43.515 -6.116 -43.296 1.00 61.41 222 PRO A N 1
ATOM 1623 C CA . PRO A 1 222 ? 42.331 -6.609 -43.987 1.00 61.41 222 PRO A CA 1
ATOM 1624 C C . PRO A 1 222 ? 42.031 -8.059 -43.595 1.00 61.41 222 PRO A C 1
ATOM 1626 O O . PRO A 1 222 ? 42.923 -8.912 -43.587 1.00 61.41 222 PRO A O 1
ATOM 1629 N N . LEU A 1 223 ? 40.764 -8.339 -43.274 1.00 60.81 223 LEU A N 1
ATOM 1630 C CA . LEU A 1 223 ? 40.296 -9.703 -43.044 1.00 60.81 223 LEU A CA 1
ATOM 1631 C C . LEU A 1 223 ? 40.593 -10.544 -44.300 1.00 60.81 223 LEU A C 1
ATOM 1633 O O . LEU A 1 223 ? 40.250 -10.118 -45.409 1.00 60.81 223 LEU A O 1
ATOM 1637 N N . PRO A 1 224 ? 41.221 -11.725 -44.162 1.00 48.56 224 PRO A N 1
ATOM 1638 C CA . PRO A 1 224 ? 41.543 -12.572 -45.301 1.00 48.56 224 PRO A CA 1
ATOM 1639 C C . PRO A 1 224 ? 40.234 -13.073 -45.919 1.00 48.56 224 PRO A C 1
ATOM 1641 O O . PRO A 1 224 ? 39.550 -13.915 -45.341 1.00 48.56 224 PRO A O 1
ATOM 16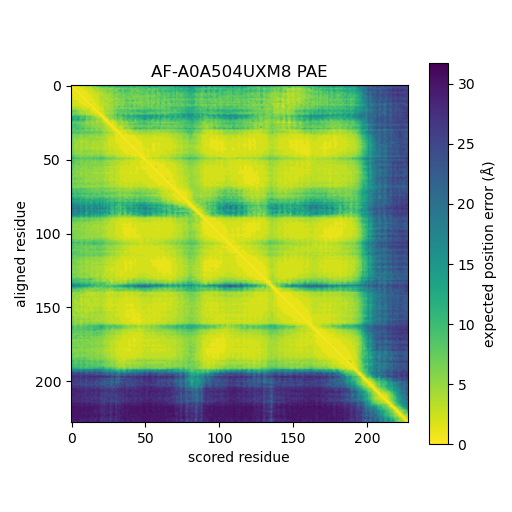44 N N . GLY A 1 225 ? 39.855 -12.520 -47.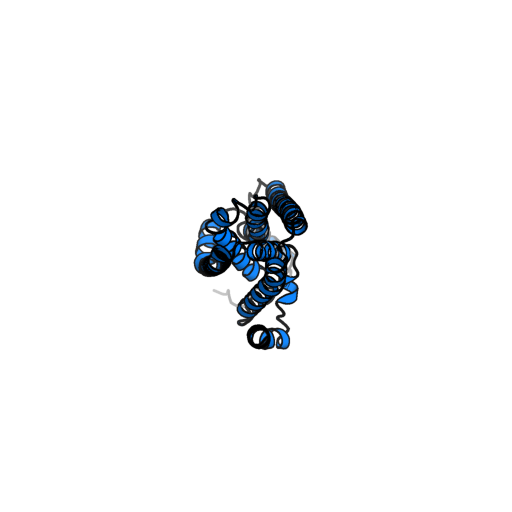074 1.00 57.28 225 GLY A N 1
ATOM 1645 C CA . GLY A 1 225 ? 38.622 -12.927 -47.753 1.00 57.28 225 GLY A CA 1
ATOM 1646 C C . GLY A 1 225 ? 38.122 -12.050 -48.900 1.00 57.28 225 GLY A C 1
ATOM 1647 O O . GLY A 1 225 ? 37.236 -12.495 -49.619 1.00 57.28 225 GLY A O 1
ATOM 1648 N N . GLN A 1 226 ? 38.666 -10.851 -49.129 1.00 52.28 226 GLN A N 1
ATOM 1649 C CA . GLN A 1 226 ? 38.320 -10.055 -50.316 1.00 52.28 226 GLN A CA 1
ATOM 1650 C C . GLN A 1 226 ? 39.449 -10.087 -51.348 1.00 52.28 226 GLN A C 1
ATOM 1652 O O . GLN A 1 226 ? 40.253 -9.168 -51.454 1.00 52.28 226 GLN A O 1
ATOM 1657 N N . GLY A 1 227 ? 39.517 -11.195 -52.083 1.00 53.31 227 GLY A N 1
ATOM 1658 C CA . GLY A 1 227 ? 40.271 -11.314 -53.326 1.00 53.31 227 GLY A CA 1
ATOM 1659 C C . GLY A 1 227 ? 39.355 -11.917 -54.383 1.00 53.31 227 GLY A C 1
ATOM 1660 O O . GLY A 1 227 ? 39.103 -13.121 -54.353 1.00 53.31 227 GLY A O 1
ATOM 1661 N N . GLY A 1 228 ? 38.841 -11.064 -55.265 1.00 41.91 228 GLY A N 1
ATOM 1662 C CA . GLY A 1 228 ? 38.140 -11.408 -56.498 1.00 41.91 228 GLY A CA 1
ATOM 1663 C C . GLY A 1 228 ? 38.586 -10.447 -57.582 1.00 41.91 228 GLY A C 1
ATOM 1664 O O . GLY A 1 228 ? 38.523 -9.229 -57.307 1.00 41.91 228 GLY A O 1
#